Protein AF-A0AA95K483-F1 (afdb_monomer)

Foldseek 3Di:
DVVVVVVVVVVVVVVVVVVVVVVVVVVVVVLVVVLVVCVVVLVVVLVVVVVVPPDDDDPDDDDDDPVVQLVVLLVLLLVLLVVLVVCVPPPCNLVSLLSSLVNSCVVGDVVSNLVLLLCLLLPVVSLCVSHNVCSLSSLVSSLVSQLSCVLSPNNVSLLVSLQSLLVVCLPDPDQDPSSLVSNLSSLLSQLLSDDLVCCLVCVQVSCVSSNDDLPRNDPSSLVSNLVSQLVSNCVVPNNPSSVVSCCVRVPRD

Sequence (253 aa):
MKNKKKYVLIFVILTIFFVSLFLNKKDNIAFKHDLKVNQENGLKNYKYVLDISKKKNVSELEKKNSNDELLKEKVEVTKMINLLKDKYTYITFEKEFKDKFFSVYYSGDQKNIIKVIQDILLDKEMAIKIAGDNQAYARVFAIKSLKELAIIGNQEPIIDTISKITKNYDTKQTINKGEEADLYDLVSAFISIQNSDELESNLGEYLTKIGFSNKLNNKELKDIFDQSVFFSLKLKFGREKTSAIMAKYFSDA

Radius of gyration: 23.01 Å; Cα contacts (8 Å, |Δi|>4): 197; chains: 1; bounding box: 55×36×92 Å

pLDDT: mean 81.21, std 21.58, range [33.38, 98.69]

Structure (mmCIF, N/CA/C/O backbone):
data_AF-A0AA95K483-F1
#
_entry.id   AF-A0AA95K483-F1
#
loop_
_atom_site.group_PDB
_atom_site.id
_atom_site.type_symbol
_atom_site.label_atom_id
_atom_site.label_alt_id
_atom_site.label_comp_id
_atom_site.label_asym_id
_atom_site.label_entity_id
_atom_site.label_seq_id
_atom_site.pdbx_PDB_ins_code
_atom_site.Cartn_x
_atom_site.Cartn_y
_atom_site.Cartn_z
_atom_site.occupancy
_atom_site.B_iso_or_equiv
_atom_site.auth_seq_id
_atom_site.auth_comp_id
_atom_site.auth_asym_id
_atom_site.auth_atom_id
_atom_site.pdbx_PDB_model_num
ATOM 1 N N . MET A 1 1 ? 5.323 19.751 60.974 1.00 54.59 1 MET A N 1
ATOM 2 C CA . MET A 1 1 ? 5.860 18.739 60.022 1.00 54.59 1 MET A CA 1
ATOM 3 C C . MET A 1 1 ? 4.897 18.282 58.909 1.00 54.59 1 MET A C 1
ATOM 5 O O . MET A 1 1 ? 5.353 17.571 58.023 1.00 54.59 1 MET A O 1
ATOM 9 N N . LYS A 1 2 ? 3.616 18.695 58.863 1.00 53.41 2 LYS A N 1
ATOM 10 C CA . LYS A 1 2 ? 2.663 18.240 57.820 1.00 53.41 2 LYS A CA 1
ATOM 11 C C . LYS A 1 2 ? 2.873 18.859 56.422 1.00 53.41 2 LYS A C 1
ATOM 13 O O . LYS A 1 2 ? 2.553 18.214 55.432 1.00 53.41 2 LYS A O 1
ATOM 18 N N . ASN A 1 3 ? 3.491 20.040 56.320 1.00 55.31 3 ASN A N 1
ATOM 19 C CA . ASN A 1 3 ? 3.667 20.722 55.027 1.00 55.31 3 ASN A CA 1
ATOM 20 C C . ASN A 1 3 ? 4.879 20.230 54.218 1.00 55.31 3 ASN A C 1
ATOM 22 O O . ASN A 1 3 ? 4.849 20.301 52.996 1.00 55.31 3 ASN A O 1
ATOM 26 N N . LYS A 1 4 ? 5.906 19.646 54.857 1.00 60.41 4 LYS A N 1
ATOM 27 C CA . LYS A 1 4 ? 7.108 19.156 54.151 1.00 60.41 4 LYS A CA 1
ATOM 28 C C . LYS A 1 4 ? 6.805 18.002 53.182 1.00 60.41 4 LYS A C 1
ATOM 30 O O . LYS A 1 4 ? 7.424 17.924 52.131 1.00 60.41 4 LYS A O 1
ATOM 35 N N . LYS A 1 5 ? 5.809 17.155 53.482 1.00 63.62 5 LYS A N 1
ATOM 36 C CA . LYS A 1 5 ? 5.413 16.034 52.607 1.00 63.62 5 LYS A CA 1
ATOM 37 C C . LYS A 1 5 ? 4.730 16.485 51.307 1.00 63.62 5 LYS A C 1
ATOM 39 O O . LYS A 1 5 ? 4.882 15.815 50.293 1.00 63.62 5 LYS A O 1
ATOM 44 N N . LYS A 1 6 ? 4.025 17.626 51.311 1.00 69.44 6 LYS A N 1
ATOM 45 C CA . LYS A 1 6 ? 3.346 18.151 50.111 1.00 69.44 6 LYS A CA 1
ATOM 46 C C . LYS A 1 6 ? 4.341 18.653 49.060 1.00 69.44 6 LYS A C 1
ATOM 48 O O . LYS A 1 6 ? 4.167 18.371 47.882 1.00 69.44 6 LYS A O 1
ATOM 53 N N . TYR A 1 7 ? 5.410 19.323 49.490 1.00 76.69 7 TYR A N 1
ATOM 54 C CA . TYR A 1 7 ? 6.432 19.834 48.571 1.00 76.69 7 TYR A CA 1
ATOM 55 C C . TYR A 1 7 ? 7.273 18.722 47.934 1.00 76.69 7 TYR A C 1
ATOM 57 O O . TYR A 1 7 ? 7.625 18.827 46.765 1.00 76.69 7 TYR A O 1
ATOM 65 N N . VAL A 1 8 ? 7.527 17.627 48.661 1.00 79.56 8 VAL A N 1
ATOM 66 C CA . VAL A 1 8 ? 8.229 16.457 48.107 1.00 79.56 8 VAL A CA 1
ATOM 67 C C . VAL A 1 8 ? 7.408 15.800 46.994 1.00 79.56 8 VAL A C 1
ATOM 69 O O . VAL A 1 8 ? 7.960 15.476 45.949 1.00 79.56 8 VAL A O 1
ATOM 72 N N . LEU A 1 9 ? 6.089 15.666 47.170 1.00 78.88 9 LEU A N 1
ATOM 73 C CA . LEU A 1 9 ? 5.223 15.061 46.153 1.00 78.88 9 LEU A CA 1
ATOM 74 C C . LEU A 1 9 ? 5.164 15.903 44.867 1.00 78.88 9 LEU A C 1
ATOM 76 O O . LEU A 1 9 ? 5.264 15.360 43.771 1.00 78.88 9 LEU A O 1
ATOM 80 N N . ILE A 1 10 ? 5.063 17.229 44.998 1.00 83.50 10 ILE A N 1
ATOM 81 C CA . ILE A 1 10 ? 5.056 18.153 43.851 1.00 83.50 10 ILE A CA 1
ATOM 82 C C . ILE A 1 10 ? 6.386 18.088 43.091 1.00 83.50 10 ILE A C 1
ATOM 84 O O . ILE A 1 10 ? 6.393 18.058 41.862 1.00 83.50 10 ILE A O 1
ATOM 88 N N . PHE A 1 11 ? 7.509 18.010 43.811 1.00 84.81 11 PHE A N 1
ATOM 89 C CA . PHE A 1 11 ? 8.830 17.908 43.195 1.00 84.81 11 PHE A CA 1
ATOM 90 C C . PHE A 1 11 ? 9.005 16.602 42.405 1.00 84.81 11 PHE A C 1
ATOM 92 O O . PHE A 1 11 ? 9.548 16.631 41.306 1.00 84.81 11 PHE A O 1
ATOM 99 N N . VAL A 1 12 ? 8.487 15.478 42.917 1.00 83.69 12 VAL A N 1
ATOM 100 C CA . VAL A 1 12 ? 8.517 14.177 42.220 1.00 83.69 12 VAL A CA 1
ATOM 101 C C . VAL A 1 12 ? 7.662 14.191 40.948 1.00 83.69 12 VAL A C 1
ATOM 103 O O . VAL A 1 12 ? 8.073 13.657 39.923 1.00 83.69 12 VAL A O 1
ATOM 106 N N . ILE A 1 13 ? 6.493 14.835 40.971 1.00 83.44 13 ILE A N 1
ATOM 107 C CA . ILE A 1 13 ? 5.641 14.950 39.775 1.00 83.44 13 ILE A CA 1
ATOM 108 C C . ILE A 1 13 ? 6.329 15.805 38.701 1.00 83.44 13 ILE A C 1
ATOM 110 O O . ILE A 1 13 ? 6.330 15.437 37.527 1.00 83.44 13 ILE A O 1
ATOM 114 N N . LEU A 1 14 ? 6.9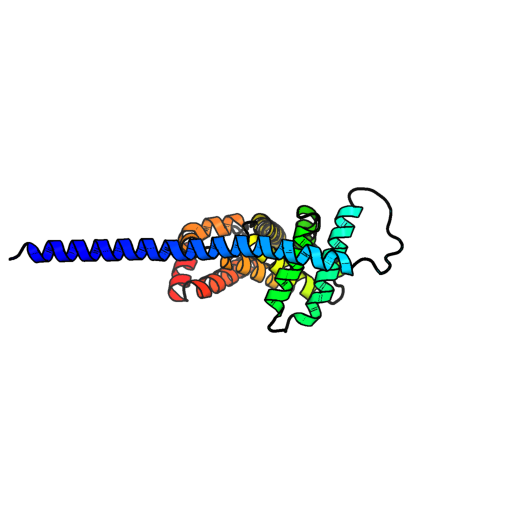66 16.911 39.100 1.00 81.56 14 LEU A N 1
ATOM 115 C CA . LEU A 1 14 ? 7.703 17.782 38.182 1.00 81.56 14 LEU A CA 1
ATOM 116 C C . LEU A 1 14 ? 8.910 17.081 37.551 1.00 81.56 14 LEU A C 1
ATOM 118 O O . LEU A 1 14 ? 9.143 17.256 36.357 1.00 81.56 14 LEU A O 1
ATOM 122 N N . THR A 1 15 ? 9.654 16.265 38.303 1.00 78.56 15 THR A N 1
ATOM 123 C CA . THR A 1 15 ? 10.787 15.513 37.742 1.00 78.56 15 THR A CA 1
ATOM 124 C C . THR A 1 15 ? 10.335 14.408 36.795 1.00 78.56 15 THR A C 1
ATOM 126 O O . THR A 1 15 ? 10.940 14.259 35.736 1.00 78.56 15 THR A O 1
ATOM 129 N N . ILE A 1 16 ? 9.246 13.693 37.096 1.00 76.69 16 ILE A N 1
ATOM 130 C CA . ILE A 1 16 ? 8.671 12.696 36.173 1.00 76.69 16 ILE A CA 1
ATOM 131 C C . ILE A 1 16 ? 8.218 13.366 34.866 1.00 76.69 16 ILE A C 1
ATOM 133 O O . ILE A 1 16 ? 8.507 12.856 33.784 1.00 76.69 16 ILE A O 1
ATOM 137 N N . PHE A 1 17 ? 7.578 14.537 34.953 1.00 75.94 17 PHE A N 1
ATOM 138 C CA . PHE A 1 17 ? 7.139 15.301 33.782 1.00 75.94 17 PHE A CA 1
ATOM 139 C C . PHE A 1 17 ? 8.315 15.835 32.944 1.00 75.94 17 PHE A C 1
ATOM 141 O O . PHE A 1 17 ? 8.272 15.823 31.717 1.00 75.94 17 PHE A O 1
ATOM 148 N N . PHE A 1 18 ? 9.405 16.265 33.587 1.00 73.12 18 PHE A N 1
ATOM 149 C CA . PHE A 1 18 ? 10.608 16.696 32.870 1.00 73.12 18 PHE A CA 1
ATOM 150 C C . PHE A 1 18 ? 11.317 15.526 32.176 1.00 73.12 18 PHE A C 1
ATOM 152 O O . PHE A 1 18 ? 11.761 15.659 31.037 1.00 73.12 18 PHE A O 1
ATOM 159 N N . VAL A 1 19 ? 11.402 14.367 32.834 1.00 70.25 19 VAL A N 1
ATOM 160 C CA . VAL A 1 19 ? 12.024 13.166 32.260 1.00 70.25 19 VAL A CA 1
ATOM 161 C C . VAL A 1 19 ? 11.219 12.644 31.065 1.00 70.25 19 VAL A C 1
ATOM 163 O O . VAL A 1 19 ? 11.826 12.294 30.052 1.00 70.25 19 VAL A O 1
ATOM 166 N N . SER A 1 20 ? 9.881 12.661 31.113 1.00 63.22 20 SER A N 1
ATOM 167 C CA . SER A 1 20 ? 9.050 12.235 29.974 1.00 63.22 20 SER A CA 1
ATOM 168 C C . SER A 1 20 ? 9.214 13.147 28.752 1.00 63.22 20 SER A C 1
ATOM 170 O O . SER A 1 20 ? 9.344 12.654 27.630 1.00 63.22 20 SER A O 1
ATOM 172 N N . LEU A 1 21 ? 9.316 14.465 28.958 1.00 56.62 21 LEU A N 1
ATOM 173 C CA . LEU A 1 21 ? 9.583 15.429 27.884 1.00 56.62 21 LEU A CA 1
ATOM 174 C C . LEU A 1 21 ? 10.968 15.240 27.245 1.00 56.62 21 LEU A C 1
ATOM 176 O O . LEU A 1 21 ? 11.112 15.388 26.030 1.00 56.62 21 LEU A O 1
ATOM 180 N N . PHE A 1 22 ? 11.990 14.900 28.036 1.00 55.12 22 PHE A N 1
ATOM 181 C CA . PHE A 1 22 ? 13.339 14.659 27.515 1.00 55.12 22 PHE A CA 1
ATOM 182 C C . PHE A 1 22 ? 13.474 13.322 26.777 1.00 55.12 22 PHE A C 1
ATOM 184 O O . PHE A 1 22 ? 14.218 13.256 25.796 1.00 55.12 22 PHE A O 1
ATOM 191 N N . LEU A 1 23 ? 12.745 12.283 27.194 1.00 51.69 23 LEU A N 1
ATOM 192 C CA . LEU A 1 23 ? 12.733 10.990 26.502 1.00 51.69 23 LEU A CA 1
ATOM 193 C C . LEU A 1 23 ? 12.051 11.098 25.127 1.00 51.69 23 LEU A C 1
ATOM 195 O O . LEU A 1 23 ? 12.655 10.703 24.133 1.00 51.69 23 LEU A O 1
ATOM 199 N N . ASN A 1 24 ? 10.903 11.783 25.028 1.00 44.59 24 ASN A N 1
ATOM 200 C CA . ASN A 1 24 ? 10.202 11.991 23.747 1.00 44.59 24 ASN A CA 1
ATOM 201 C C . ASN A 1 24 ? 10.990 12.829 22.722 1.00 44.59 24 ASN A C 1
ATOM 203 O O . ASN A 1 24 ? 10.769 12.738 21.512 1.00 44.59 24 ASN A O 1
ATOM 207 N N . LYS A 1 25 ? 11.931 13.665 23.177 1.00 41.62 25 LYS A N 1
ATOM 208 C CA . LYS A 1 25 ? 12.764 14.474 22.276 1.00 41.62 25 LYS A CA 1
ATOM 209 C C . LYS A 1 25 ? 13.874 13.652 21.614 1.00 41.62 25 LYS A C 1
ATOM 211 O O . LYS A 1 25 ? 14.338 14.025 20.539 1.00 41.62 25 LYS A O 1
ATOM 216 N N . LYS A 1 26 ? 14.301 12.547 22.235 1.00 39.47 26 LYS A N 1
ATOM 217 C CA . LYS A 1 26 ? 15.427 11.728 21.765 1.00 39.47 26 LYS A CA 1
ATOM 218 C C . LYS A 1 26 ? 15.044 10.868 20.554 1.00 39.47 26 LYS A C 1
ATOM 220 O O . LYS A 1 26 ? 15.822 10.800 19.604 1.00 39.47 26 LYS A O 1
ATOM 225 N N . ASP A 1 27 ? 13.817 10.352 20.528 1.00 43.25 27 ASP A N 1
ATOM 226 C CA . ASP A 1 27 ? 13.307 9.521 19.426 1.00 43.25 27 ASP A CA 1
ATOM 227 C C . ASP A 1 27 ? 13.073 10.337 18.141 1.00 43.25 27 ASP A C 1
ATOM 229 O O . ASP A 1 27 ? 13.391 9.896 17.036 1.00 43.25 27 ASP A O 1
ATOM 233 N N . ASN A 1 28 ? 12.649 11.598 18.280 1.00 40.59 28 ASN A N 1
ATOM 234 C CA . ASN A 1 28 ? 12.498 12.529 17.155 1.00 40.59 28 ASN A CA 1
ATOM 235 C C . ASN A 1 28 ? 13.835 12.988 16.539 1.00 40.59 28 ASN A C 1
ATOM 237 O O . ASN A 1 28 ? 13.883 13.377 15.369 1.00 40.59 28 ASN A O 1
ATOM 241 N N . ILE A 1 29 ? 14.928 12.973 17.310 1.00 40.91 29 ILE A N 1
ATOM 242 C CA . ILE A 1 29 ? 16.264 13.350 16.822 1.00 40.91 29 ILE A CA 1
ATOM 243 C C . ILE A 1 29 ? 16.921 12.175 16.091 1.00 40.91 29 ILE A C 1
ATOM 245 O O . ILE A 1 29 ? 17.521 12.398 15.041 1.00 40.91 29 ILE A O 1
ATOM 249 N N . ALA A 1 30 ? 16.758 10.943 16.587 1.00 39.41 30 ALA A N 1
ATOM 250 C CA . ALA A 1 30 ? 17.235 9.740 15.902 1.00 39.41 30 ALA A CA 1
ATOM 251 C C . ALA A 1 30 ? 16.585 9.592 14.513 1.00 39.41 30 ALA A C 1
ATOM 253 O O . ALA A 1 30 ? 17.286 9.427 13.518 1.00 39.41 30 ALA A O 1
ATOM 254 N N . PHE A 1 31 ? 15.269 9.810 14.418 1.00 34.69 31 PHE A N 1
ATOM 255 C CA . PHE A 1 31 ? 14.538 9.760 13.148 1.00 34.69 31 PHE A CA 1
ATOM 256 C C . PHE A 1 31 ? 14.993 10.832 12.138 1.00 34.69 31 PHE A C 1
ATOM 258 O O . PHE A 1 31 ? 15.198 10.544 10.958 1.00 34.69 31 PHE A O 1
ATOM 265 N N . LYS A 1 32 ? 15.219 12.076 12.590 1.00 38.03 32 LYS A N 1
ATOM 266 C CA . LYS A 1 32 ? 15.730 13.158 11.724 1.00 38.03 32 LYS A CA 1
ATOM 267 C C . LYS A 1 32 ? 17.182 12.947 11.292 1.00 38.03 32 LYS A C 1
ATOM 269 O O . LYS A 1 32 ? 17.551 13.362 10.195 1.00 38.03 32 LYS A O 1
ATOM 274 N N . HIS A 1 33 ? 18.000 12.330 12.141 1.00 36.56 33 HIS A N 1
ATOM 275 C CA . HIS A 1 33 ? 19.383 12.004 11.814 1.00 36.56 33 HIS A CA 1
ATOM 276 C C . HIS A 1 33 ? 19.450 10.887 10.760 1.00 36.56 33 HIS A C 1
ATOM 278 O O . HIS A 1 33 ? 20.153 11.043 9.764 1.00 36.56 33 HIS A O 1
ATOM 284 N N . ASP A 1 34 ? 18.640 9.835 10.895 1.00 39.78 34 ASP A N 1
ATOM 285 C CA . ASP A 1 34 ? 18.583 8.733 9.925 1.00 39.78 34 ASP A CA 1
ATOM 286 C C . ASP A 1 34 ? 18.045 9.175 8.553 1.00 39.78 34 ASP A C 1
ATOM 288 O O . ASP A 1 34 ? 18.562 8.746 7.521 1.00 39.78 34 ASP A O 1
ATOM 292 N N . LEU A 1 35 ? 17.081 10.104 8.507 1.00 39.25 35 LEU A N 1
ATOM 293 C CA . LEU A 1 35 ? 16.609 10.728 7.259 1.00 39.25 35 LEU A CA 1
ATOM 294 C C . LEU A 1 35 ? 17.728 11.466 6.507 1.00 39.25 35 LEU A C 1
ATOM 296 O O . LEU A 1 35 ? 17.860 11.327 5.289 1.00 39.25 35 LEU A O 1
ATOM 300 N N . LYS A 1 36 ? 18.557 12.227 7.231 1.00 39.56 36 LYS A N 1
ATOM 301 C CA . LYS A 1 36 ? 19.643 13.022 6.640 1.00 39.56 36 LYS A CA 1
ATOM 302 C C . LYS A 1 36 ? 20.825 12.145 6.209 1.00 39.56 36 LYS A C 1
ATOM 304 O O . LYS A 1 36 ? 21.385 12.344 5.135 1.00 39.56 36 LYS A O 1
ATOM 309 N N . VAL A 1 37 ? 21.143 11.119 7.000 1.00 42.56 37 VAL A N 1
ATOM 310 C CA . VAL A 1 37 ? 22.188 10.129 6.692 1.00 42.56 37 VAL A CA 1
ATOM 311 C C . VAL A 1 37 ? 21.807 9.267 5.483 1.00 42.56 37 VAL A C 1
ATOM 313 O O . VAL A 1 37 ? 22.659 9.002 4.637 1.00 42.56 37 VAL A O 1
ATOM 316 N N . ASN A 1 38 ? 20.535 8.885 5.332 1.00 41.12 38 ASN A N 1
ATOM 317 C CA . ASN A 1 38 ? 20.070 8.127 4.163 1.00 41.12 38 ASN A CA 1
ATOM 318 C C . ASN A 1 38 ? 20.050 8.971 2.875 1.00 41.12 38 ASN A C 1
ATOM 320 O O . ASN A 1 38 ? 20.408 8.458 1.814 1.00 41.12 38 ASN A O 1
ATOM 324 N N . GLN A 1 39 ? 19.729 10.269 2.957 1.00 42.53 39 GLN A N 1
ATOM 325 C CA . GLN A 1 39 ? 19.873 11.196 1.824 1.00 42.53 39 GLN A CA 1
ATOM 326 C C . GLN A 1 39 ? 21.339 11.366 1.394 1.00 42.53 39 GLN A C 1
ATOM 328 O O . GLN A 1 39 ? 21.656 11.270 0.207 1.00 42.53 39 GLN A O 1
ATOM 333 N N . GLU A 1 40 ? 22.253 11.579 2.343 1.00 37.88 40 GLU A N 1
ATOM 334 C CA . GLU A 1 40 ? 23.674 11.803 2.041 1.00 37.88 40 GLU A CA 1
ATOM 335 C C . GLU A 1 40 ? 24.397 10.525 1.572 1.00 37.88 40 GLU A C 1
ATOM 337 O O . GLU A 1 40 ? 25.258 10.588 0.689 1.00 37.88 40 GLU A O 1
ATOM 342 N N . ASN A 1 41 ? 24.030 9.352 2.097 1.00 41.25 41 ASN A N 1
ATOM 343 C CA . ASN A 1 41 ? 24.602 8.068 1.676 1.00 41.25 41 ASN A CA 1
ATOM 344 C C . ASN A 1 41 ? 24.060 7.595 0.317 1.00 41.25 41 ASN A C 1
ATOM 346 O O . ASN A 1 41 ? 24.826 7.044 -0.479 1.00 41.25 41 ASN A O 1
ATOM 350 N N . GLY A 1 42 ? 22.786 7.869 0.006 1.00 38.66 42 GLY A N 1
ATOM 351 C CA . GLY A 1 42 ? 22.209 7.616 -1.319 1.00 38.66 42 GLY A CA 1
ATOM 352 C C . GLY A 1 42 ? 22.919 8.405 -2.426 1.00 38.66 42 GLY A C 1
ATOM 353 O O . GLY A 1 42 ? 23.246 7.853 -3.477 1.00 38.66 42 GLY A O 1
ATOM 354 N N . LEU A 1 43 ? 23.267 9.668 -2.154 1.00 37.50 43 LEU A N 1
ATOM 355 C CA . LEU A 1 43 ? 24.015 10.530 -3.079 1.00 37.50 43 LEU A CA 1
ATOM 356 C C . LEU A 1 43 ? 25.478 10.089 -3.274 1.00 37.50 43 LEU A C 1
ATOM 358 O O . LEU A 1 43 ? 26.013 10.199 -4.379 1.00 37.50 43 LEU A O 1
ATOM 362 N N . LYS A 1 44 ? 26.138 9.566 -2.230 1.00 36.69 44 LYS A N 1
ATOM 363 C CA . LYS A 1 44 ? 27.534 9.091 -2.314 1.00 36.69 44 LYS A CA 1
ATOM 364 C C . LYS A 1 44 ? 27.672 7.772 -3.079 1.00 36.69 44 LYS A C 1
ATOM 366 O O . LYS A 1 44 ? 28.599 7.644 -3.878 1.00 36.69 44 LYS A O 1
ATOM 371 N N . ASN A 1 45 ? 26.741 6.832 -2.909 1.00 37.09 45 ASN A N 1
ATOM 372 C CA . ASN A 1 45 ? 26.747 5.566 -3.655 1.00 37.09 45 ASN A CA 1
ATOM 373 C C . ASN A 1 45 ? 26.420 5.752 -5.148 1.00 37.09 45 ASN A C 1
ATOM 375 O O . ASN A 1 45 ? 26.932 5.012 -5.989 1.00 37.09 45 ASN A O 1
ATOM 379 N N . TYR A 1 46 ? 25.638 6.777 -5.502 1.00 40.25 46 TYR A N 1
ATOM 380 C CA . TYR A 1 46 ? 25.273 7.084 -6.889 1.00 40.25 46 TYR A CA 1
ATOM 381 C C . TYR A 1 46 ? 26.479 7.438 -7.776 1.00 40.25 46 TYR A C 1
ATOM 383 O O . TYR A 1 46 ? 26.561 7.004 -8.927 1.00 40.25 46 TYR A O 1
ATOM 391 N N . LYS A 1 47 ? 27.468 8.158 -7.226 1.00 34.31 47 LYS A N 1
ATOM 392 C CA . LYS A 1 47 ? 28.665 8.571 -7.978 1.00 34.31 47 LYS A CA 1
ATOM 393 C C . LYS A 1 47 ? 29.564 7.388 -8.370 1.00 34.31 47 LYS A C 1
ATOM 395 O O . LYS A 1 47 ? 30.292 7.494 -9.345 1.00 34.31 47 LYS A O 1
ATOM 400 N N . TYR A 1 48 ? 29.482 6.265 -7.652 1.00 33.44 48 TYR A N 1
ATOM 401 C CA . TYR A 1 48 ? 30.287 5.067 -7.916 1.00 33.44 48 TYR A CA 1
ATOM 402 C C . TYR A 1 48 ? 29.628 4.108 -8.927 1.00 33.44 48 TYR A C 1
ATOM 404 O O . TYR A 1 48 ? 30.314 3.424 -9.679 1.00 33.44 48 TYR A O 1
ATOM 412 N N . VAL A 1 49 ? 28.290 4.068 -8.986 1.00 37.94 49 VAL A N 1
ATOM 413 C CA . VAL A 1 49 ? 27.541 3.148 -9.871 1.00 37.94 49 VAL A CA 1
ATOM 414 C C . VAL A 1 49 ? 27.425 3.680 -11.309 1.00 37.94 49 VAL A C 1
ATOM 416 O O . VAL A 1 49 ? 27.381 2.892 -12.257 1.00 37.94 49 VAL A O 1
ATOM 419 N N . LEU A 1 50 ? 27.443 5.005 -11.496 1.00 36.88 50 LEU A N 1
ATOM 420 C CA . LEU A 1 50 ? 27.419 5.643 -12.820 1.00 36.88 50 LEU A CA 1
ATOM 421 C C . LEU A 1 50 ? 28.627 5.279 -13.699 1.00 36.88 50 LEU A C 1
ATOM 423 O O . LEU A 1 50 ? 28.464 5.145 -14.913 1.00 36.88 50 LEU A O 1
ATOM 427 N N . ASP A 1 51 ? 29.799 5.038 -13.105 1.00 33.41 51 ASP A N 1
ATOM 428 C CA . ASP A 1 51 ? 31.013 4.677 -13.852 1.00 33.41 51 ASP A CA 1
ATOM 429 C C . ASP A 1 51 ? 31.002 3.230 -14.379 1.00 33.41 51 ASP A C 1
ATOM 431 O O . ASP A 1 51 ? 31.752 2.900 -15.297 1.00 33.41 51 ASP A O 1
ATOM 435 N N . ILE A 1 52 ? 30.114 2.366 -13.871 1.00 36.31 52 ILE A N 1
ATOM 436 C CA . ILE A 1 52 ? 30.102 0.931 -14.208 1.00 36.31 52 ILE A CA 1
ATOM 437 C C . ILE A 1 52 ? 29.078 0.600 -15.314 1.00 36.31 52 ILE A C 1
ATOM 439 O O . ILE A 1 52 ? 29.244 -0.382 -16.036 1.00 36.31 52 ILE A O 1
ATOM 443 N N . SER A 1 53 ? 28.037 1.419 -15.523 1.00 35.53 53 SER A N 1
ATOM 444 C CA . SER A 1 53 ? 26.938 1.081 -16.456 1.00 35.53 53 SER A CA 1
ATOM 445 C C . SER A 1 53 ? 27.157 1.483 -17.925 1.00 35.53 53 SER A C 1
ATOM 447 O O . SER A 1 53 ? 26.371 1.100 -18.795 1.00 35.53 53 SER A O 1
ATOM 449 N N . LYS A 1 54 ? 28.257 2.171 -18.263 1.00 35.97 54 LYS A N 1
ATOM 450 C CA . LYS A 1 54 ? 28.638 2.473 -19.658 1.00 35.97 54 LYS A CA 1
ATOM 451 C C . LYS A 1 54 ? 29.278 1.266 -20.364 1.00 35.97 54 LYS A C 1
ATOM 453 O O . LYS A 1 54 ? 30.421 1.339 -20.801 1.00 35.97 54 LYS A O 1
ATOM 458 N N . LYS A 1 55 ? 28.548 0.152 -20.503 1.00 37.34 55 LYS A N 1
ATOM 459 C CA . LYS A 1 55 ? 28.738 -0.851 -21.579 1.00 37.34 55 LYS A CA 1
ATOM 460 C C . LYS A 1 55 ? 27.713 -1.987 -21.469 1.00 37.34 55 LYS A C 1
ATOM 462 O O . LYS A 1 55 ? 27.960 -2.973 -20.784 1.00 37.34 55 LYS A O 1
ATOM 467 N N . LYS A 1 56 ? 26.605 -1.881 -22.212 1.00 33.38 56 LYS A N 1
ATOM 468 C CA . LYS A 1 56 ? 26.127 -2.898 -23.178 1.00 33.38 56 LYS A CA 1
ATOM 469 C C . LYS A 1 56 ? 24.722 -2.563 -23.701 1.00 33.38 56 LYS A C 1
ATOM 471 O O . LYS A 1 56 ? 23.774 -2.477 -22.934 1.00 33.38 56 LYS A O 1
ATOM 476 N N . ASN A 1 57 ? 24.673 -2.407 -25.025 1.00 36.12 57 ASN A N 1
ATOM 477 C CA . ASN A 1 57 ? 23.588 -2.613 -25.991 1.00 36.12 57 ASN A CA 1
ATOM 478 C C . ASN A 1 57 ? 22.130 -2.506 -25.519 1.00 36.12 57 ASN A C 1
ATOM 480 O O . ASN A 1 57 ? 21.578 -3.454 -24.968 1.00 36.12 57 ASN A O 1
ATOM 484 N N . VAL A 1 58 ? 21.475 -1.423 -25.941 1.00 35.03 58 VAL A N 1
ATOM 485 C CA . VAL A 1 58 ? 20.051 -1.419 -26.294 1.00 35.03 58 VAL A CA 1
ATOM 486 C C . VAL A 1 58 ? 19.959 -0.794 -27.683 1.00 35.03 58 VAL A C 1
ATOM 488 O O . VAL A 1 58 ? 20.173 0.405 -27.841 1.00 35.03 58 VAL A O 1
ATOM 491 N N . SER A 1 59 ? 19.749 -1.631 -28.697 1.00 37.38 59 SER A N 1
ATOM 492 C CA . SER A 1 59 ? 19.386 -1.196 -30.043 1.00 37.38 59 SER A CA 1
ATOM 493 C C . SER A 1 59 ? 17.868 -1.093 -30.150 1.00 37.38 59 SER A C 1
ATOM 495 O O . SER A 1 59 ? 17.163 -1.988 -29.691 1.00 37.38 59 SER A O 1
ATOM 497 N N . GLU A 1 60 ? 17.432 -0.026 -30.816 1.00 40.03 60 GLU A N 1
ATOM 498 C CA . GLU A 1 60 ? 16.100 0.199 -31.386 1.00 40.03 60 GLU A CA 1
ATOM 499 C C . GLU A 1 60 ? 14.930 0.300 -30.405 1.00 40.03 60 GLU A C 1
ATOM 501 O O . GLU A 1 60 ? 14.193 -0.651 -30.182 1.00 40.03 60 GLU A O 1
ATOM 506 N N . LEU A 1 61 ? 14.707 1.519 -29.909 1.00 37.94 61 LEU A N 1
ATOM 507 C CA . LEU A 1 61 ? 13.382 2.081 -29.626 1.00 37.94 61 LEU A CA 1
ATOM 508 C C . LEU A 1 61 ? 13.542 3.607 -29.533 1.00 37.94 61 LEU A C 1
ATOM 510 O O . LEU A 1 61 ? 13.589 4.185 -28.455 1.00 37.94 61 LEU A O 1
ATOM 514 N N . GLU A 1 62 ? 13.681 4.260 -30.687 1.00 44.41 62 GLU A N 1
ATOM 515 C CA . GLU A 1 62 ? 13.578 5.717 -30.796 1.00 44.41 62 GLU A CA 1
ATOM 516 C C . GLU A 1 62 ? 12.410 6.060 -31.718 1.00 44.41 62 GLU A C 1
ATOM 518 O O . GLU A 1 62 ? 12.488 5.828 -32.928 1.00 44.41 62 GLU A O 1
ATOM 523 N N . LYS A 1 63 ? 11.328 6.614 -31.145 1.00 37.09 63 LYS A N 1
ATOM 524 C CA . LYS A 1 63 ? 10.410 7.543 -31.829 1.00 37.09 63 LYS A CA 1
ATOM 525 C C . LYS A 1 63 ? 9.440 8.249 -30.852 1.00 37.09 63 LYS A C 1
ATOM 527 O O . LYS A 1 63 ? 8.304 7.828 -30.677 1.00 37.09 63 LYS A O 1
ATOM 532 N N . LYS A 1 64 ? 9.890 9.432 -30.416 1.00 36.81 64 LYS A N 1
ATOM 533 C CA . LYS A 1 64 ? 9.185 10.705 -30.152 1.00 36.81 64 LYS A CA 1
ATOM 534 C C . LYS A 1 64 ? 8.153 10.800 -29.006 1.00 36.81 64 LYS A C 1
ATOM 536 O O . LYS A 1 64 ? 7.013 10.370 -29.133 1.00 36.81 64 LYS A O 1
ATOM 541 N N . ASN A 1 65 ? 8.511 11.706 -28.084 1.00 48.34 65 ASN A N 1
ATOM 542 C CA . ASN A 1 65 ? 7.699 12.648 -27.287 1.00 48.34 65 ASN A CA 1
ATOM 543 C C . ASN A 1 65 ? 6.807 12.059 -26.184 1.00 48.34 65 ASN A C 1
ATOM 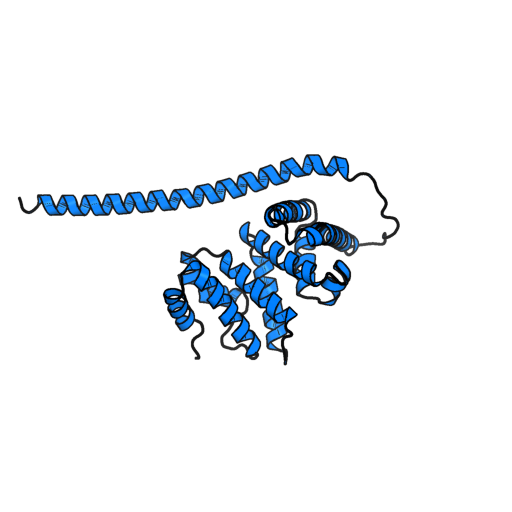545 O O . ASN A 1 65 ? 5.845 11.353 -26.462 1.00 48.34 65 ASN A O 1
ATOM 549 N N . SER A 1 66 ? 7.082 12.463 -24.931 1.00 48.69 66 SER A N 1
ATOM 550 C CA . SER A 1 66 ? 6.396 12.117 -23.664 1.00 48.69 66 SER A CA 1
ATOM 551 C C . SER A 1 66 ? 6.358 10.625 -23.305 1.00 48.69 66 SER A C 1
ATOM 553 O O . SER A 1 66 ? 6.542 10.274 -22.141 1.00 48.69 66 SER A O 1
ATOM 555 N N . ASN A 1 67 ? 6.177 9.748 -24.288 1.00 56.41 67 ASN A N 1
ATOM 556 C CA . ASN A 1 67 ? 6.241 8.303 -24.139 1.00 56.41 67 ASN A CA 1
ATOM 557 C C . ASN A 1 67 ? 7.673 7.805 -23.917 1.00 56.41 67 ASN A C 1
ATOM 559 O O . ASN A 1 67 ? 7.845 6.829 -23.196 1.00 56.41 67 ASN A O 1
ATOM 563 N N . ASP A 1 68 ? 8.688 8.480 -24.468 1.00 59.94 68 ASP A N 1
ATOM 564 C CA . ASP A 1 68 ? 10.091 8.049 -24.353 1.00 59.94 68 ASP A CA 1
ATOM 565 C C . ASP A 1 68 ? 10.617 8.143 -22.904 1.00 59.94 68 ASP A C 1
ATOM 567 O O . ASP A 1 68 ? 11.333 7.256 -22.438 1.00 59.94 68 ASP A O 1
ATOM 571 N N . GLU A 1 69 ? 10.213 9.172 -22.150 1.00 63.19 69 GLU A N 1
ATOM 572 C CA . GLU A 1 69 ? 10.615 9.346 -20.745 1.00 63.19 69 GLU A CA 1
ATOM 573 C C . GLU A 1 69 ? 9.927 8.331 -19.829 1.00 63.19 69 GLU A C 1
ATOM 575 O O . GLU A 1 69 ? 10.583 7.670 -19.024 1.00 63.19 69 GLU A O 1
ATOM 580 N N . LEU A 1 70 ? 8.615 8.128 -19.998 1.00 76.94 70 LEU A N 1
ATOM 581 C CA . LEU A 1 70 ? 7.887 7.100 -19.254 1.00 76.94 70 LEU A CA 1
ATOM 582 C C . LEU A 1 70 ? 8.405 5.691 -19.590 1.00 76.94 70 LEU A C 1
ATOM 584 O O . LEU A 1 70 ? 8.465 4.828 -18.714 1.00 76.94 70 LEU A O 1
ATOM 588 N N . LEU A 1 71 ? 8.812 5.459 -20.841 1.00 82.06 71 LEU A N 1
ATOM 589 C CA . LEU A 1 71 ? 9.410 4.200 -21.277 1.00 82.06 71 LEU A CA 1
ATOM 590 C C . LEU A 1 71 ? 10.757 3.955 -20.591 1.00 82.06 71 LEU A C 1
ATOM 592 O O . LEU A 1 71 ? 10.994 2.844 -20.117 1.00 82.06 71 LEU A O 1
ATOM 596 N N . LYS A 1 72 ? 11.609 4.979 -20.483 1.00 88.56 72 LYS A N 1
ATOM 597 C CA . LYS A 1 72 ? 12.881 4.890 -19.754 1.00 88.56 72 LYS A CA 1
ATOM 598 C C . LYS A 1 72 ? 12.657 4.495 -18.293 1.00 88.56 72 LYS A C 1
ATOM 600 O O . LYS A 1 72 ? 13.274 3.538 -17.827 1.00 88.56 72 LYS A O 1
ATOM 605 N N . GLU A 1 73 ? 11.746 5.165 -17.591 1.00 90.69 73 GLU A N 1
ATOM 606 C CA . GLU A 1 73 ? 11.508 4.847 -16.176 1.00 90.69 73 GLU A CA 1
ATOM 607 C C . GLU A 1 73 ? 10.846 3.481 -15.990 1.00 90.69 73 GLU A C 1
ATOM 609 O O . GLU A 1 73 ? 11.185 2.737 -15.067 1.00 90.69 73 GLU A O 1
ATOM 614 N N . LYS A 1 74 ? 9.990 3.070 -16.931 1.00 90.19 74 LYS A N 1
ATOM 615 C CA . LYS A 1 74 ? 9.475 1.699 -16.978 1.00 90.19 74 LYS A CA 1
ATOM 616 C C . LYS A 1 74 ? 10.600 0.675 -17.124 1.00 90.19 74 LYS A C 1
ATOM 618 O O . LYS A 1 74 ? 10.565 -0.355 -16.450 1.00 90.19 74 LYS A O 1
ATOM 623 N N . VAL A 1 75 ? 11.597 0.940 -17.969 1.00 90.75 75 VAL A N 1
ATOM 624 C CA . VAL A 1 75 ? 12.767 0.064 -18.144 1.00 90.75 75 VAL A CA 1
ATOM 625 C C . VAL A 1 75 ? 13.578 -0.034 -16.851 1.00 90.75 75 VAL A C 1
ATOM 627 O O . VAL A 1 75 ? 13.932 -1.143 -16.451 1.00 90.75 75 VAL A O 1
ATOM 630 N N . GLU A 1 76 ? 13.840 1.076 -16.161 1.00 92.62 76 GLU A N 1
ATOM 631 C CA . GLU A 1 76 ? 14.608 1.060 -14.907 1.00 92.62 76 GLU A CA 1
ATOM 632 C C . GLU A 1 76 ? 13.870 0.337 -13.771 1.00 92.62 76 GLU A C 1
ATOM 634 O O . GLU A 1 76 ? 14.454 -0.522 -13.102 1.00 92.62 76 GLU A O 1
ATOM 639 N N . VAL A 1 77 ? 12.563 0.570 -13.612 1.00 92.31 77 VAL A N 1
ATOM 640 C CA . VAL A 1 77 ? 11.729 -0.182 -12.654 1.00 92.31 77 VAL A CA 1
ATOM 641 C C . VAL A 1 77 ? 11.710 -1.675 -12.999 1.00 92.31 77 VAL A C 1
ATOM 643 O O . VAL A 1 77 ? 11.865 -2.522 -12.119 1.00 92.31 77 VAL A O 1
ATOM 646 N N . THR A 1 78 ? 11.606 -2.021 -14.284 1.00 92.06 78 THR A N 1
ATOM 647 C CA . THR A 1 78 ? 11.644 -3.418 -14.749 1.00 92.06 78 THR A CA 1
ATOM 648 C C . THR A 1 78 ? 12.982 -4.090 -14.430 1.00 92.06 78 THR A C 1
ATOM 650 O O . THR A 1 78 ? 13.012 -5.229 -13.956 1.00 92.06 78 THR A O 1
ATOM 653 N N . LYS A 1 79 ? 14.106 -3.398 -14.650 1.00 92.31 79 LYS A N 1
ATOM 654 C CA . LYS A 1 79 ? 15.444 -3.897 -14.290 1.00 92.31 79 LYS A CA 1
ATOM 655 C C . LYS A 1 79 ? 15.563 -4.123 -12.787 1.00 92.31 79 LYS A C 1
ATOM 657 O O . LYS A 1 79 ? 16.071 -5.164 -12.375 1.00 92.31 79 LYS A O 1
ATOM 662 N N . MET A 1 80 ? 15.075 -3.183 -11.976 1.00 94.44 80 MET A N 1
ATOM 663 C CA . MET A 1 80 ? 15.061 -3.315 -10.519 1.00 94.44 80 MET A CA 1
ATOM 664 C C . MET A 1 80 ? 14.281 -4.557 -10.077 1.00 94.44 80 MET A C 1
ATOM 666 O O . MET A 1 80 ? 14.809 -5.360 -9.310 1.00 94.44 80 MET A O 1
ATOM 670 N N . ILE A 1 81 ? 13.060 -4.749 -10.586 1.00 92.75 81 ILE A N 1
ATOM 671 C CA . ILE A 1 81 ? 12.219 -5.904 -10.239 1.00 92.75 81 ILE A CA 1
ATOM 672 C C . ILE A 1 81 ? 12.919 -7.212 -10.615 1.00 92.75 81 ILE A C 1
ATOM 674 O O . ILE A 1 81 ? 13.025 -8.116 -9.786 1.00 92.75 81 ILE A O 1
ATOM 678 N N . ASN A 1 82 ? 13.455 -7.303 -11.833 1.00 90.88 82 ASN A N 1
ATOM 679 C CA . ASN A 1 82 ? 14.143 -8.509 -12.293 1.00 90.88 82 ASN A CA 1
ATOM 680 C C . ASN A 1 82 ? 15.414 -8.822 -11.497 1.00 90.88 82 ASN A C 1
ATOM 682 O O . ASN A 1 82 ? 15.721 -9.992 -11.304 1.00 90.88 82 ASN A O 1
ATOM 686 N N . LEU A 1 83 ? 16.131 -7.806 -11.012 1.00 91.75 83 LEU A N 1
ATOM 687 C CA . LEU A 1 83 ? 17.312 -7.999 -10.170 1.00 91.75 83 LEU A CA 1
ATOM 688 C C . LEU A 1 83 ? 16.957 -8.498 -8.761 1.00 91.75 83 LEU A C 1
ATOM 690 O O . LEU A 1 83 ? 17.745 -9.207 -8.136 1.00 91.75 83 LEU A O 1
ATOM 694 N N . LEU A 1 84 ? 15.810 -8.068 -8.234 1.00 93.06 84 LEU A N 1
ATOM 695 C CA . LEU A 1 84 ? 15.431 -8.277 -6.838 1.00 93.06 84 LEU A CA 1
ATOM 696 C C . LEU A 1 84 ? 14.558 -9.514 -6.615 1.00 93.06 84 LEU A C 1
ATOM 698 O O . LEU A 1 84 ? 14.570 -10.050 -5.508 1.00 93.06 84 LEU A O 1
ATOM 702 N N . LYS A 1 85 ? 13.826 -9.990 -7.631 1.00 91.62 85 LYS A N 1
ATOM 703 C CA . LYS A 1 85 ? 12.890 -11.121 -7.489 1.00 91.62 85 LYS A CA 1
ATOM 704 C C . LYS A 1 85 ? 13.559 -12.381 -6.926 1.00 91.62 85 LYS A C 1
ATOM 706 O O . LYS A 1 85 ? 13.036 -12.982 -5.993 1.00 91.62 85 LYS A O 1
ATOM 711 N N . ASP A 1 86 ? 14.766 -12.700 -7.395 1.00 89.19 86 ASP A N 1
ATOM 712 C CA . ASP A 1 86 ? 15.499 -13.911 -6.995 1.00 89.19 86 ASP A CA 1
ATOM 713 C C . ASP A 1 86 ? 16.127 -13.787 -5.598 1.00 89.19 86 ASP A C 1
ATOM 715 O O . ASP A 1 86 ? 16.609 -14.762 -5.027 1.00 89.19 86 ASP A O 1
ATOM 719 N N . LYS A 1 87 ? 16.115 -12.578 -5.029 1.00 90.62 87 LYS A N 1
ATOM 720 C CA . LYS A 1 87 ? 16.676 -12.268 -3.712 1.00 90.62 87 LYS A CA 1
ATOM 721 C C . LYS A 1 87 ? 15.613 -12.097 -2.639 1.00 90.62 87 LYS A C 1
ATOM 723 O O . LYS A 1 87 ? 15.962 -11.823 -1.498 1.00 90.62 87 LYS A O 1
ATOM 728 N N . TYR A 1 88 ? 14.331 -12.230 -2.981 1.00 86.69 88 TYR A N 1
ATOM 729 C CA . TYR A 1 88 ? 13.221 -11.899 -2.084 1.00 86.69 88 TYR A CA 1
ATOM 730 C C . TYR A 1 88 ? 13.259 -12.642 -0.741 1.00 86.69 88 TYR A C 1
ATOM 732 O O . TYR A 1 88 ? 12.819 -12.123 0.279 1.00 86.69 88 TYR A O 1
ATOM 740 N N . THR A 1 89 ? 13.813 -13.852 -0.727 1.00 88.31 89 THR A N 1
ATOM 741 C CA . THR A 1 89 ? 13.918 -14.698 0.468 1.00 88.31 89 THR A CA 1
ATOM 742 C C . THR A 1 89 ? 15.198 -14.464 1.273 1.00 88.31 89 THR A C 1
ATOM 744 O O . THR A 1 89 ? 15.401 -15.105 2.304 1.00 88.31 89 THR A O 1
ATOM 747 N N . TYR A 1 90 ? 16.091 -13.581 0.817 1.00 92.06 90 TYR A N 1
ATOM 748 C CA . TYR A 1 90 ? 17.388 -13.371 1.451 1.00 92.06 90 TYR A CA 1
ATOM 749 C C . TYR A 1 90 ? 17.248 -12.453 2.664 1.00 92.06 90 TYR A C 1
ATOM 751 O O . TYR A 1 90 ? 16.512 -11.471 2.643 1.00 92.06 90 TYR A O 1
ATOM 759 N N . ILE A 1 91 ? 18.034 -12.709 3.712 1.00 89.25 91 ILE A N 1
ATOM 760 C CA . ILE A 1 91 ? 18.017 -11.887 4.933 1.00 89.25 91 ILE A CA 1
ATOM 761 C C . ILE A 1 91 ? 18.416 -10.422 4.673 1.00 89.25 91 ILE A C 1
ATOM 763 O O . ILE A 1 91 ? 18.006 -9.520 5.398 1.00 89.25 91 ILE A O 1
ATOM 767 N N . THR A 1 92 ? 19.198 -10.173 3.619 1.00 91.25 92 THR A N 1
ATOM 768 C CA . THR A 1 92 ? 19.639 -8.836 3.196 1.00 91.25 92 THR A CA 1
ATOM 769 C C . THR A 1 92 ? 18.629 -8.117 2.303 1.00 91.25 92 THR A C 1
ATOM 771 O O . THR A 1 92 ? 18.842 -6.944 1.985 1.00 91.25 92 THR A O 1
ATOM 774 N N . PHE A 1 93 ? 17.536 -8.783 1.914 1.00 92.69 93 PHE A N 1
ATOM 775 C CA . PHE A 1 93 ? 16.605 -8.300 0.899 1.00 92.69 93 PHE A CA 1
ATOM 776 C C . PHE A 1 93 ? 16.067 -6.903 1.199 1.00 92.69 93 PHE A C 1
ATOM 778 O O . PHE A 1 93 ? 16.124 -6.045 0.329 1.00 92.69 93 PHE A O 1
ATOM 785 N N . GLU A 1 94 ? 15.593 -6.642 2.420 1.00 93.06 94 GLU A N 1
ATOM 786 C CA . GLU A 1 94 ? 14.984 -5.345 2.752 1.00 93.06 94 GLU A CA 1
ATOM 787 C C . GLU A 1 94 ? 15.955 -4.177 2.542 1.00 93.06 94 GLU A C 1
ATOM 789 O O . GLU A 1 94 ? 15.569 -3.122 2.040 1.00 93.06 94 GLU A O 1
ATOM 794 N N . LYS A 1 95 ? 17.234 -4.372 2.880 1.00 93.88 95 LYS A N 1
ATOM 795 C CA . LYS A 1 95 ? 18.267 -3.360 2.652 1.00 93.88 95 LYS A CA 1
ATOM 796 C C . LYS A 1 95 ? 18.547 -3.195 1.159 1.00 93.88 95 LYS A C 1
ATOM 798 O O . LYS A 1 95 ? 18.534 -2.076 0.657 1.00 93.88 95 LYS A O 1
ATOM 803 N N . GLU A 1 96 ? 18.759 -4.301 0.446 1.00 94.50 96 GLU A N 1
ATOM 804 C CA . GLU A 1 96 ? 19.038 -4.273 -0.994 1.00 94.50 96 GLU A CA 1
ATOM 805 C C . GLU A 1 96 ? 17.883 -3.668 -1.800 1.00 94.50 96 GLU A C 1
ATOM 807 O O . GLU A 1 96 ? 18.121 -2.904 -2.736 1.00 94.50 96 GLU A O 1
ATOM 812 N N . PHE A 1 97 ? 16.641 -3.966 -1.416 1.00 96.50 97 PHE A N 1
ATOM 813 C CA . PHE A 1 97 ? 15.444 -3.377 -1.997 1.00 96.50 97 PHE A CA 1
ATOM 814 C C . PHE A 1 97 ? 15.446 -1.861 -1.820 1.00 96.50 97 PHE A C 1
ATOM 816 O O . PHE A 1 97 ? 15.342 -1.151 -2.817 1.00 96.50 97 PHE A O 1
ATOM 823 N N . LYS A 1 98 ? 15.615 -1.357 -0.588 1.00 96.06 98 LYS A N 1
ATOM 824 C CA . LYS A 1 98 ? 15.637 0.090 -0.308 1.00 96.06 98 LYS A CA 1
ATOM 825 C C . LYS A 1 98 ? 16.729 0.798 -1.103 1.00 96.06 98 LYS A C 1
ATOM 827 O O . LYS A 1 98 ? 16.446 1.793 -1.767 1.00 96.06 98 LYS A O 1
ATOM 832 N N . ASP A 1 99 ? 17.946 0.258 -1.083 1.00 94.81 99 ASP A N 1
ATOM 833 C CA . ASP A 1 99 ? 19.091 0.831 -1.796 1.00 94.81 99 ASP A CA 1
ATOM 834 C C . ASP A 1 99 ? 18.819 0.914 -3.306 1.00 94.81 99 ASP A C 1
ATOM 836 O O . ASP A 1 99 ? 19.073 1.940 -3.942 1.00 94.81 99 ASP A O 1
ATOM 840 N N . LYS A 1 100 ? 18.262 -0.151 -3.897 1.00 96.31 100 LYS A N 1
ATOM 841 C CA . LYS A 1 100 ? 17.938 -0.181 -5.329 1.00 96.31 100 LYS A CA 1
ATOM 842 C C . LYS A 1 100 ? 16.755 0.706 -5.681 1.00 96.31 100 LYS A C 1
ATOM 844 O O . LYS A 1 100 ? 16.850 1.448 -6.656 1.00 96.31 100 LYS A O 1
ATOM 849 N N . PHE A 1 101 ? 15.692 0.675 -4.888 1.00 97.31 101 PHE A N 1
ATOM 850 C CA . PHE A 1 101 ? 14.523 1.516 -5.095 1.00 97.31 101 PHE A CA 1
ATOM 851 C C . PHE A 1 101 ? 14.894 2.996 -5.059 1.00 97.31 101 PHE A C 1
ATOM 853 O O . PHE A 1 101 ? 14.609 3.713 -6.016 1.00 97.31 101 PHE A O 1
ATOM 860 N N . PHE A 1 102 ? 15.600 3.448 -4.021 1.00 97.12 102 PHE A N 1
ATOM 861 C CA . PHE A 1 102 ? 16.005 4.848 -3.931 1.00 97.12 102 PHE A CA 1
ATOM 862 C C . PHE A 1 102 ? 17.046 5.229 -4.987 1.00 97.12 102 PHE A C 1
ATOM 864 O O . PHE A 1 102 ? 17.007 6.351 -5.485 1.00 97.12 102 PHE A O 1
ATOM 871 N N . SER A 1 103 ? 17.918 4.305 -5.406 1.00 95.94 103 SER A N 1
ATOM 872 C CA . SER A 1 103 ? 18.803 4.545 -6.551 1.00 95.94 103 SER A CA 1
ATOM 873 C C . SER A 1 103 ? 18.017 4.814 -7.835 1.00 95.94 103 SER A C 1
ATOM 875 O O . SER A 1 103 ? 18.375 5.733 -8.566 1.00 95.94 103 SER A O 1
ATOM 877 N N . VAL A 1 104 ? 16.968 4.039 -8.129 1.00 95.56 104 VAL A N 1
ATOM 878 C CA . VAL A 1 104 ? 16.105 4.274 -9.301 1.00 95.56 104 VAL A CA 1
ATOM 879 C C . VAL A 1 104 ? 15.340 5.585 -9.122 1.00 95.56 104 VAL A C 1
ATOM 881 O O . VAL A 1 104 ? 15.447 6.475 -9.958 1.00 95.56 104 VAL A O 1
ATOM 884 N N . TYR A 1 105 ? 14.668 5.752 -7.982 1.00 96.12 105 TYR A N 1
ATOM 885 C CA . TYR A 1 105 ? 13.847 6.921 -7.665 1.00 96.12 105 TYR A CA 1
ATOM 886 C C . TYR A 1 105 ? 14.595 8.257 -7.777 1.00 96.12 105 TYR A C 1
ATOM 888 O O . TYR A 1 105 ? 14.077 9.195 -8.374 1.00 96.12 105 TYR A O 1
ATOM 896 N N . TYR A 1 106 ? 15.809 8.363 -7.229 1.00 95.06 106 TYR A N 1
ATOM 897 C CA . TYR A 1 106 ? 16.568 9.619 -7.243 1.00 95.06 106 TYR A CA 1
ATOM 898 C C . TYR A 1 106 ? 17.361 9.864 -8.535 1.00 95.06 106 TYR A C 1
ATOM 900 O O . TYR A 1 106 ? 17.843 10.979 -8.727 1.00 95.06 106 TYR A O 1
ATOM 908 N N . SER A 1 107 ? 17.523 8.858 -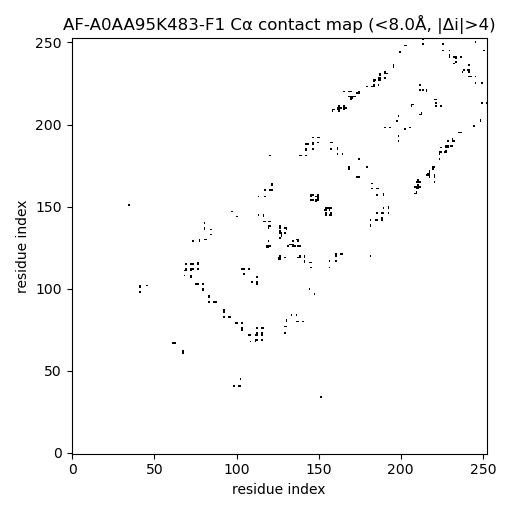9.403 1.00 91.50 107 SER A N 1
ATOM 909 C CA . SER A 1 107 ? 18.267 9.003 -10.667 1.00 91.50 107 SER A CA 1
ATOM 910 C C . SER A 1 107 ? 17.384 9.236 -11.894 1.00 91.50 107 SER A C 1
ATOM 912 O O . SER A 1 107 ? 17.877 9.749 -12.902 1.00 91.50 107 SER A O 1
ATOM 914 N N . GLY A 1 108 ? 16.102 8.873 -11.824 1.00 90.19 108 GLY A N 1
ATOM 915 C CA . GLY A 1 108 ? 15.123 9.122 -12.880 1.00 90.19 108 GLY A CA 1
ATOM 916 C C . GLY A 1 108 ? 14.153 10.259 -12.561 1.00 90.19 108 GLY A C 1
ATOM 917 O O . GLY A 1 108 ? 14.304 10.994 -11.581 1.00 90.19 108 GLY A O 1
ATOM 918 N N . ASP A 1 109 ? 13.130 10.400 -13.402 1.00 94.69 109 ASP A N 1
ATOM 919 C CA . ASP A 1 109 ? 12.000 11.285 -13.118 1.00 94.69 109 ASP A CA 1
ATOM 920 C C . ASP A 1 109 ? 11.107 10.665 -12.029 1.00 94.69 109 ASP A C 1
ATOM 922 O O . ASP A 1 109 ? 10.387 9.689 -12.258 1.00 94.69 109 ASP A O 1
ATOM 926 N N . GLN A 1 110 ? 11.137 11.254 -10.831 1.00 95.12 110 GLN A N 1
ATOM 927 C CA . GLN A 1 110 ? 10.396 10.775 -9.660 1.00 95.12 110 GLN A CA 1
ATOM 928 C C . GLN A 1 110 ? 8.895 10.617 -9.918 1.00 95.12 110 GLN A C 1
ATOM 930 O O . GLN A 1 110 ? 8.293 9.646 -9.458 1.00 95.12 110 GLN A O 1
ATOM 935 N N . LYS A 1 111 ? 8.282 11.543 -10.663 1.00 95.06 111 LYS A N 1
ATOM 936 C CA . LYS A 1 111 ? 6.846 11.517 -10.953 1.00 95.06 111 LYS A CA 1
ATOM 937 C C . LYS A 1 111 ? 6.512 10.352 -11.879 1.00 95.06 111 LYS A C 1
ATOM 939 O O . LYS A 1 111 ? 5.535 9.644 -11.636 1.00 95.06 111 LYS A O 1
ATOM 944 N N . ASN A 1 112 ? 7.324 10.124 -12.908 1.00 95.06 112 ASN A N 1
ATOM 945 C CA . ASN A 1 112 ? 7.138 8.999 -13.824 1.00 95.06 112 ASN A CA 1
ATOM 946 C C . ASN A 1 112 ? 7.429 7.655 -13.146 1.00 95.06 112 ASN A C 1
ATOM 948 O O . ASN A 1 112 ? 6.689 6.701 -13.371 1.00 95.06 112 ASN A O 1
ATOM 952 N N . ILE A 1 113 ? 8.430 7.577 -12.267 1.00 96.25 113 ILE A N 1
ATOM 953 C CA . ILE A 1 113 ? 8.714 6.370 -11.474 1.00 96.25 113 ILE A CA 1
ATOM 954 C C . ILE A 1 113 ? 7.536 6.037 -10.559 1.00 96.25 113 ILE A C 1
ATOM 956 O O . ILE A 1 113 ? 7.070 4.897 -10.555 1.00 96.25 113 ILE A O 1
ATOM 960 N N . ILE A 1 114 ? 7.018 7.031 -9.826 1.00 97.31 114 ILE A N 1
ATOM 961 C CA . ILE A 1 114 ? 5.814 6.872 -9.000 1.00 97.31 114 ILE A CA 1
ATOM 962 C C . ILE A 1 114 ? 4.658 6.370 -9.859 1.00 97.31 114 ILE A C 1
ATOM 964 O O . ILE A 1 114 ? 4.023 5.382 -9.502 1.00 97.31 114 ILE A O 1
ATOM 968 N N . LYS A 1 115 ? 4.426 6.991 -11.019 1.00 95.88 115 LYS A N 1
ATOM 969 C CA . LYS A 1 115 ? 3.357 6.582 -11.930 1.00 95.88 115 LYS A CA 1
ATOM 970 C C . LYS A 1 115 ? 3.499 5.123 -12.368 1.00 95.88 115 LYS A C 1
ATOM 972 O O . LYS A 1 115 ? 2.535 4.379 -12.264 1.00 95.88 115 LYS A O 1
ATOM 977 N N . VAL A 1 116 ? 4.689 4.685 -12.786 1.00 95.06 116 VAL A N 1
ATOM 978 C CA . VAL A 1 116 ? 4.937 3.280 -13.164 1.00 95.06 116 VAL A CA 1
ATOM 979 C C . VAL A 1 116 ? 4.636 2.332 -11.999 1.00 95.06 116 VAL A C 1
ATOM 981 O O . VAL A 1 116 ? 4.018 1.290 -12.202 1.00 95.06 116 VAL A O 1
ATOM 984 N N . ILE A 1 117 ? 5.044 2.692 -10.780 1.00 96.88 117 ILE A N 1
ATOM 985 C CA . ILE A 1 117 ? 4.787 1.904 -9.567 1.00 96.88 117 ILE A CA 1
ATOM 986 C C . ILE A 1 117 ? 3.286 1.786 -9.286 1.00 96.88 117 ILE A C 1
ATOM 988 O O . ILE A 1 117 ? 2.803 0.692 -9.001 1.00 96.88 117 ILE A O 1
ATOM 992 N N . GLN A 1 118 ? 2.539 2.885 -9.391 1.00 97.44 118 GLN A N 1
ATOM 993 C CA . GLN A 1 118 ? 1.086 2.869 -9.221 1.00 97.44 118 GLN A CA 1
ATOM 994 C C . GLN A 1 118 ? 0.403 2.059 -10.334 1.00 97.44 118 GLN A C 1
ATOM 996 O O . GLN A 1 118 ? -0.482 1.252 -10.050 1.00 97.44 118 GLN A O 1
ATOM 1001 N N . ASP A 1 119 ? 0.849 2.207 -11.584 1.00 95.12 119 ASP A N 1
ATOM 1002 C CA . ASP A 1 119 ? 0.292 1.502 -12.742 1.00 95.12 119 ASP A CA 1
ATOM 1003 C C . ASP A 1 119 ? 0.457 -0.024 -12.620 1.00 95.12 119 ASP A C 1
ATOM 1005 O O . ASP A 1 119 ? -0.442 -0.753 -13.023 1.00 95.12 119 ASP A O 1
ATOM 1009 N N . ILE A 1 120 ? 1.535 -0.534 -12.001 1.00 95.56 120 ILE A N 1
ATOM 1010 C CA . ILE A 1 120 ? 1.690 -1.978 -11.703 1.00 95.56 120 ILE A CA 1
ATOM 1011 C C . ILE A 1 120 ? 0.515 -2.523 -10.874 1.00 95.56 120 ILE A C 1
ATOM 1013 O O . ILE A 1 120 ? 0.126 -3.684 -11.027 1.00 95.56 120 ILE A O 1
ATOM 1017 N N . LEU A 1 121 ? -0.035 -1.708 -9.972 1.00 95.75 121 LEU A N 1
ATOM 1018 C CA . LEU A 1 121 ? -1.116 -2.111 -9.073 1.00 95.75 121 LEU A CA 1
ATOM 1019 C C . LEU A 1 121 ? -2.495 -1.859 -9.686 1.00 95.75 121 LEU A C 1
ATOM 1021 O O . LEU A 1 121 ? -3.383 -2.700 -9.526 1.00 95.75 121 LEU A O 1
ATOM 1025 N N . LEU A 1 122 ? -2.647 -0.744 -10.407 1.00 93.50 122 LEU A N 1
ATOM 1026 C CA . LEU A 1 122 ? -3.910 -0.277 -10.988 1.00 93.50 122 LEU A CA 1
ATOM 1027 C C . LEU A 1 122 ? -4.249 -0.922 -12.340 1.00 93.50 122 LEU A C 1
ATOM 1029 O O . LEU A 1 122 ? -5.430 -1.054 -12.661 1.00 93.50 122 LEU A O 1
ATOM 1033 N N . ASP A 1 123 ? -3.245 -1.334 -13.116 1.00 88.75 123 ASP A N 1
ATOM 1034 C CA . ASP A 1 123 ? -3.403 -1.981 -14.420 1.00 88.75 123 ASP A CA 1
ATOM 1035 C C . ASP A 1 123 ? -2.760 -3.375 -14.410 1.00 88.75 123 ASP A C 1
ATOM 1037 O O . ASP A 1 123 ? -1.536 -3.541 -14.392 1.00 88.75 123 ASP A O 1
ATOM 1041 N N . LYS A 1 124 ? -3.604 -4.410 -14.469 1.00 78.69 124 LYS A N 1
ATOM 1042 C CA . LYS A 1 124 ? -3.165 -5.810 -14.515 1.00 78.69 124 LYS A CA 1
ATOM 1043 C C . LYS A 1 124 ? -2.235 -6.082 -15.703 1.00 78.69 124 LYS A C 1
ATOM 1045 O O . LYS A 1 124 ? -1.263 -6.826 -15.563 1.00 78.69 124 LYS A O 1
ATOM 1050 N N . GLU A 1 125 ? -2.484 -5.450 -16.848 1.00 84.06 125 GLU A N 1
ATOM 1051 C CA . GLU A 1 125 ? -1.644 -5.603 -18.037 1.00 84.06 125 GLU A CA 1
ATOM 1052 C C . GLU A 1 125 ? -0.260 -4.986 -17.832 1.00 84.06 125 GLU A C 1
ATOM 1054 O O . GLU A 1 125 ? 0.721 -5.453 -18.410 1.00 84.06 125 GLU A O 1
ATOM 1059 N N . MET A 1 126 ? -0.138 -3.953 -16.995 1.00 85.06 126 MET A N 1
ATOM 1060 C CA . MET A 1 126 ? 1.153 -3.338 -16.699 1.00 85.06 126 MET A CA 1
ATOM 1061 C C . MET A 1 126 ? 2.060 -4.289 -15.913 1.00 85.06 126 MET A C 1
ATOM 1063 O O . MET A 1 126 ? 3.229 -4.442 -16.274 1.00 85.06 126 MET A O 1
ATOM 1067 N N . ALA A 1 127 ? 1.533 -4.969 -14.890 1.00 85.38 127 ALA A N 1
ATOM 1068 C CA . ALA A 1 127 ? 2.304 -5.943 -14.113 1.00 85.38 127 ALA A CA 1
ATOM 1069 C C . ALA A 1 127 ? 2.821 -7.094 -14.997 1.00 85.38 127 ALA A C 1
ATOM 1071 O O . ALA A 1 127 ? 3.995 -7.466 -14.912 1.00 85.38 127 ALA A O 1
ATOM 1072 N N . ILE A 1 128 ? 1.973 -7.590 -15.906 1.00 85.75 128 ILE A N 1
ATOM 1073 C CA . ILE A 1 128 ? 2.336 -8.624 -16.886 1.00 85.75 128 ILE A CA 1
ATOM 1074 C C . ILE A 1 128 ? 3.385 -8.094 -17.871 1.00 85.75 128 ILE A C 1
ATOM 1076 O O . ILE A 1 128 ? 4.390 -8.754 -18.112 1.00 85.75 128 ILE A O 1
ATOM 1080 N N . LYS A 1 129 ? 3.224 -6.879 -18.406 1.00 82.94 129 LYS A N 1
ATOM 1081 C CA . LYS A 1 129 ? 4.211 -6.278 -19.324 1.00 82.94 129 LYS A CA 1
ATOM 1082 C C . LYS A 1 129 ? 5.580 -6.066 -18.677 1.00 82.94 129 LYS A C 1
ATOM 1084 O O . LYS A 1 129 ? 6.581 -6.076 -19.385 1.00 82.94 129 LYS A O 1
ATOM 1089 N N . ILE A 1 130 ? 5.625 -5.808 -17.371 1.00 81.00 130 ILE A N 1
ATOM 1090 C CA . ILE A 1 130 ? 6.867 -5.519 -16.642 1.00 81.00 130 ILE A CA 1
ATOM 1091 C C . ILE A 1 130 ? 7.580 -6.801 -16.212 1.00 81.00 130 ILE A C 1
ATOM 1093 O O . ILE A 1 130 ? 8.803 -6.877 -16.309 1.00 81.00 130 ILE A O 1
ATOM 1097 N N . ALA A 1 131 ? 6.848 -7.809 -15.738 1.00 82.50 131 ALA A N 1
ATOM 1098 C CA . ALA A 1 131 ? 7.465 -8.974 -15.104 1.00 82.50 131 ALA A CA 1
ATOM 1099 C C . ALA A 1 131 ? 7.017 -10.331 -15.670 1.00 82.50 131 ALA A C 1
ATOM 1101 O O . ALA A 1 131 ? 7.537 -11.361 -15.235 1.00 82.50 131 ALA A O 1
ATOM 1102 N N . GLY A 1 132 ? 6.103 -10.355 -16.644 1.00 85.88 132 GLY A N 1
ATOM 1103 C CA . GLY A 1 132 ? 5.551 -11.577 -17.233 1.00 85.88 132 GLY A CA 1
ATOM 1104 C C . GLY A 1 132 ? 4.973 -12.490 -16.157 1.00 85.88 132 GLY A C 1
ATOM 1105 O O . GLY A 1 132 ? 4.194 -12.054 -15.307 1.00 85.88 132 GLY A O 1
ATOM 1106 N N . ASP A 1 133 ? 5.447 -13.733 -16.129 1.00 84.50 133 ASP A N 1
ATOM 1107 C CA . ASP A 1 133 ? 5.082 -14.735 -15.119 1.00 84.50 133 ASP A CA 1
ATOM 1108 C C . ASP A 1 133 ? 5.424 -14.301 -13.681 1.00 84.50 133 ASP A C 1
ATOM 1110 O O . ASP A 1 133 ? 4.820 -14.767 -12.718 1.00 84.50 133 ASP A O 1
ATOM 1114 N N . ASN A 1 134 ? 6.351 -13.350 -13.516 1.00 85.19 134 ASN A N 1
ATOM 1115 C CA . ASN A 1 134 ? 6.758 -12.801 -12.220 1.00 85.19 134 ASN A CA 1
ATOM 1116 C C . ASN A 1 134 ? 5.916 -11.587 -11.786 1.00 85.19 134 ASN A C 1
ATOM 1118 O O . ASN A 1 134 ? 6.349 -10.825 -10.919 1.00 85.19 134 ASN A O 1
ATOM 1122 N N . GLN A 1 135 ? 4.723 -11.378 -12.356 1.00 90.38 135 GLN A N 1
ATOM 1123 C CA . GLN A 1 135 ? 3.861 -10.231 -12.028 1.00 90.38 135 GLN A CA 1
ATOM 1124 C C . GLN A 1 135 ? 3.564 -10.077 -10.525 1.00 90.38 135 GLN A C 1
ATOM 1126 O O . GLN A 1 135 ? 3.458 -8.953 -10.041 1.00 90.38 135 GLN A O 1
ATOM 1131 N N . ALA A 1 136 ? 3.508 -11.173 -9.761 1.00 91.75 136 ALA A N 1
ATOM 1132 C CA . ALA A 1 136 ? 3.314 -11.118 -8.313 1.00 91.75 136 ALA A CA 1
ATOM 1133 C C . ALA A 1 136 ? 4.458 -10.366 -7.606 1.00 91.75 136 ALA A C 1
ATOM 1135 O O . ALA A 1 136 ? 4.203 -9.511 -6.761 1.00 91.75 136 ALA A O 1
ATOM 1136 N N . TYR A 1 137 ? 5.714 -10.600 -8.007 1.00 92.69 137 TYR A N 1
ATOM 1137 C CA . TYR A 1 137 ? 6.864 -9.867 -7.467 1.00 92.69 137 TYR A CA 1
ATOM 1138 C C . TYR A 1 137 ? 6.804 -8.380 -7.809 1.00 92.69 137 TYR A C 1
ATOM 1140 O O . TYR A 1 137 ? 7.114 -7.549 -6.959 1.00 92.69 137 TYR A O 1
ATOM 1148 N N . ALA A 1 138 ? 6.371 -8.031 -9.026 1.00 94.31 138 ALA A N 1
ATOM 1149 C CA . ALA A 1 138 ? 6.207 -6.632 -9.411 1.00 94.31 138 ALA A CA 1
ATOM 1150 C C . ALA A 1 138 ? 5.218 -5.912 -8.486 1.00 94.31 138 ALA A C 1
ATOM 1152 O O . ALA A 1 138 ? 5.514 -4.816 -8.014 1.00 94.31 138 ALA A O 1
ATOM 1153 N N . ARG A 1 139 ? 4.081 -6.547 -8.180 1.00 96.00 139 ARG A N 1
ATOM 1154 C CA . ARG A 1 139 ? 3.052 -5.990 -7.290 1.00 96.00 139 ARG A CA 1
ATOM 1155 C C . ARG A 1 139 ? 3.558 -5.850 -5.855 1.00 96.00 139 ARG A C 1
ATOM 1157 O O . ARG A 1 139 ? 3.482 -4.759 -5.297 1.00 96.00 139 ARG A O 1
ATOM 1164 N N . VAL A 1 140 ? 4.212 -6.879 -5.308 1.00 95.38 140 VAL A N 1
ATOM 1165 C CA . VAL A 1 140 ? 4.855 -6.811 -3.980 1.00 95.38 140 VAL A CA 1
ATOM 1166 C C . VAL A 1 140 ? 5.875 -5.670 -3.910 1.00 95.38 140 VAL A C 1
ATOM 1168 O O . VAL A 1 140 ? 5.900 -4.905 -2.943 1.00 95.38 140 VAL A O 1
ATOM 1171 N N . PHE A 1 141 ? 6.716 -5.519 -4.934 1.00 96.62 141 PHE A N 1
ATOM 1172 C CA . PHE A 1 141 ? 7.727 -4.461 -4.967 1.00 96.62 141 PHE A CA 1
ATOM 1173 C C . PHE A 1 141 ? 7.105 -3.080 -5.142 1.00 96.62 141 PHE A C 1
ATOM 1175 O O . PHE A 1 141 ? 7.580 -2.140 -4.513 1.00 96.62 141 PHE A O 1
ATOM 1182 N N . ALA A 1 142 ? 6.012 -2.956 -5.896 1.00 97.88 142 ALA A N 1
ATOM 1183 C CA . ALA A 1 142 ? 5.267 -1.709 -6.002 1.00 97.88 142 ALA A CA 1
ATOM 1184 C C . ALA A 1 142 ? 4.696 -1.271 -4.642 1.00 97.88 142 ALA A C 1
ATOM 1186 O O . ALA A 1 142 ? 4.897 -0.127 -4.235 1.00 97.88 142 ALA A O 1
ATOM 1187 N N . ILE A 1 143 ? 4.079 -2.188 -3.888 1.00 98.44 143 ILE A N 1
ATOM 1188 C CA . ILE A 1 143 ? 3.567 -1.911 -2.534 1.00 98.44 143 ILE A CA 1
ATOM 1189 C C . ILE A 1 143 ? 4.707 -1.496 -1.599 1.00 98.44 143 ILE A C 1
ATOM 1191 O O . ILE A 1 143 ? 4.605 -0.485 -0.897 1.00 98.44 143 ILE A O 1
ATOM 1195 N N . LYS A 1 144 ? 5.829 -2.229 -1.617 1.00 98.12 144 LYS A N 1
ATOM 1196 C CA . LYS A 1 144 ? 7.018 -1.877 -0.828 1.00 98.12 144 LYS A CA 1
ATOM 1197 C C . LYS A 1 144 ? 7.562 -0.498 -1.204 1.00 98.12 144 LYS A C 1
ATOM 1199 O O . LYS A 1 144 ? 7.875 0.282 -0.312 1.00 98.12 144 LYS A O 1
ATOM 1204 N N . SER A 1 145 ? 7.624 -0.157 -2.489 1.00 98.50 145 SER A N 1
ATOM 1205 C CA . SER A 1 145 ? 8.085 1.158 -2.947 1.00 98.50 145 SER A CA 1
ATOM 1206 C C . SER A 1 145 ? 7.172 2.281 -2.462 1.00 98.50 145 SER A C 1
ATOM 1208 O O . SER A 1 145 ? 7.663 3.277 -1.934 1.00 98.50 145 SER A O 1
ATOM 1210 N N . LEU A 1 146 ? 5.850 2.113 -2.570 1.00 98.69 146 LEU A N 1
ATOM 1211 C CA . LEU A 1 146 ? 4.874 3.079 -2.055 1.00 98.69 146 LEU A CA 1
ATOM 1212 C C . LEU A 1 146 ? 5.012 3.273 -0.538 1.00 98.69 146 LEU A C 1
ATOM 1214 O O . LEU A 1 146 ? 4.947 4.402 -0.052 1.00 98.69 146 LEU A O 1
ATOM 1218 N N . LYS A 1 147 ? 5.275 2.194 0.207 1.00 98.50 147 LYS A N 1
ATOM 1219 C CA . LYS A 1 147 ? 5.563 2.263 1.644 1.00 98.50 147 LYS A CA 1
ATOM 1220 C C . LYS A 1 147 ? 6.843 3.046 1.943 1.00 98.50 147 LYS A C 1
ATOM 1222 O O . LYS A 1 147 ? 6.831 3.900 2.825 1.00 98.50 147 LYS A O 1
ATOM 1227 N N . GLU A 1 148 ? 7.937 2.780 1.232 1.00 98.25 148 GLU A N 1
ATOM 1228 C CA . GLU A 1 148 ? 9.210 3.489 1.439 1.00 98.25 148 GLU A CA 1
ATOM 1229 C C . GLU A 1 148 ? 9.106 4.983 1.100 1.00 98.25 148 GLU A C 1
ATOM 1231 O O . GLU A 1 148 ? 9.655 5.811 1.826 1.00 98.25 148 GLU A O 1
ATOM 1236 N N . LEU A 1 149 ? 8.342 5.349 0.064 1.00 98.12 149 LEU A N 1
ATOM 1237 C CA . LEU A 1 149 ? 8.021 6.752 -0.231 1.00 98.12 149 LEU A CA 1
ATOM 1238 C C . LEU A 1 149 ? 7.263 7.409 0.921 1.00 98.12 149 LEU A C 1
ATOM 1240 O O . LEU A 1 149 ? 7.592 8.518 1.342 1.00 98.12 149 LEU A O 1
ATOM 1244 N N . ALA A 1 150 ? 6.281 6.703 1.471 1.00 97.12 150 ALA A N 1
ATOM 1245 C CA . ALA A 1 150 ? 5.481 7.213 2.567 1.00 97.12 150 ALA A CA 1
ATOM 1246 C C . ALA A 1 150 ? 6.299 7.373 3.867 1.00 97.12 150 ALA A C 1
ATOM 1248 O O . ALA A 1 150 ? 6.101 8.351 4.588 1.00 97.12 150 ALA A O 1
ATOM 1249 N N . ILE A 1 151 ? 7.276 6.490 4.123 1.00 96.50 151 ILE A N 1
ATOM 1250 C CA . ILE A 1 151 ? 8.227 6.609 5.247 1.00 96.50 151 ILE A CA 1
ATOM 1251 C C . ILE A 1 151 ? 9.060 7.896 5.151 1.00 96.50 151 ILE A C 1
ATOM 1253 O O . ILE A 1 151 ? 9.289 8.548 6.169 1.00 96.50 151 ILE A O 1
ATOM 1257 N N . ILE A 1 152 ? 9.490 8.296 3.949 1.00 94.94 152 ILE A N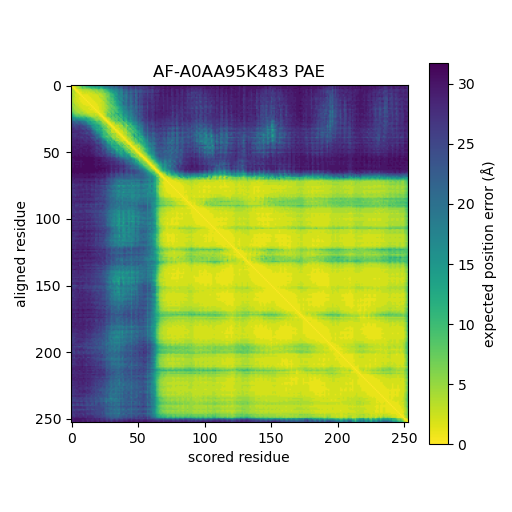 1
ATOM 1258 C CA . ILE A 1 152 ? 10.256 9.541 3.749 1.00 94.94 152 ILE A CA 1
ATOM 1259 C C . ILE A 1 152 ? 9.367 10.793 3.640 1.00 94.94 152 ILE A C 1
ATOM 1261 O O . ILE A 1 152 ? 9.852 11.867 3.288 1.00 94.94 152 ILE A O 1
ATOM 1265 N N . GLY A 1 153 ? 8.073 10.668 3.947 1.00 94.06 153 GLY A N 1
ATOM 1266 C CA . GLY A 1 153 ? 7.113 11.772 3.997 1.00 94.06 153 GLY A CA 1
ATOM 1267 C C . GLY A 1 153 ? 6.278 11.966 2.730 1.00 94.06 153 GLY A C 1
ATOM 1268 O O . GLY A 1 153 ? 5.356 12.778 2.744 1.00 94.06 153 GLY A O 1
ATOM 1269 N N . ASN A 1 154 ? 6.526 11.211 1.657 1.00 96.50 154 ASN A N 1
ATOM 1270 C CA . ASN A 1 154 ? 5.717 11.263 0.440 1.00 96.50 154 ASN A CA 1
ATOM 1271 C C . ASN A 1 154 ? 4.576 10.232 0.505 1.00 96.50 154 ASN A C 1
ATOM 1273 O O . ASN A 1 154 ? 4.645 9.168 -0.109 1.00 96.50 154 ASN A O 1
ATOM 1277 N N . GLN A 1 155 ? 3.546 10.520 1.309 1.00 96.44 155 GLN A N 1
ATOM 1278 C CA . GLN A 1 155 ? 2.417 9.600 1.533 1.00 96.44 155 GLN A CA 1
ATOM 1279 C C . GLN A 1 155 ? 1.348 9.641 0.429 1.00 96.44 155 GLN A C 1
ATOM 1281 O O . GLN A 1 155 ? 0.558 8.707 0.306 1.00 96.44 155 GLN A O 1
ATOM 1286 N N . GLU A 1 156 ? 1.295 10.706 -0.372 1.00 97.94 156 GLU A N 1
ATOM 1287 C CA . GLU A 1 156 ? 0.248 10.889 -1.386 1.00 97.94 156 GLU A CA 1
ATOM 1288 C C . GLU A 1 156 ? 0.155 9.714 -2.382 1.00 97.94 156 GLU A C 1
ATOM 1290 O O . GLU A 1 156 ? -0.957 9.231 -2.596 1.00 97.94 156 GLU A O 1
ATOM 1295 N N . PRO A 1 157 ? 1.262 9.148 -2.909 1.00 98.44 157 PRO A N 1
ATOM 1296 C CA . PRO A 1 157 ? 1.198 8.015 -3.829 1.00 98.44 157 PRO A CA 1
ATOM 1297 C C . PRO A 1 157 ? 0.491 6.776 -3.268 1.00 98.44 157 PRO A C 1
ATOM 1299 O O . PRO A 1 157 ? -0.282 6.138 -3.985 1.00 98.44 157 PRO A O 1
ATOM 1302 N N . ILE A 1 158 ? 0.729 6.407 -2.002 1.00 98.50 158 ILE A N 1
ATOM 1303 C CA . ILE A 1 158 ? 0.064 5.235 -1.409 1.00 98.50 158 ILE A CA 1
ATOM 1304 C C . ILE A 1 158 ? -1.418 5.525 -1.143 1.00 98.50 158 ILE A C 1
ATOM 1306 O O . ILE A 1 158 ? -2.261 4.681 -1.442 1.00 98.50 158 ILE A O 1
ATOM 1310 N N . ILE A 1 159 ? -1.744 6.735 -0.673 1.00 98.50 159 ILE A N 1
ATOM 1311 C CA . ILE A 1 159 ? -3.125 7.172 -0.418 1.00 98.50 159 ILE A CA 1
ATOM 1312 C C . ILE A 1 159 ? -3.942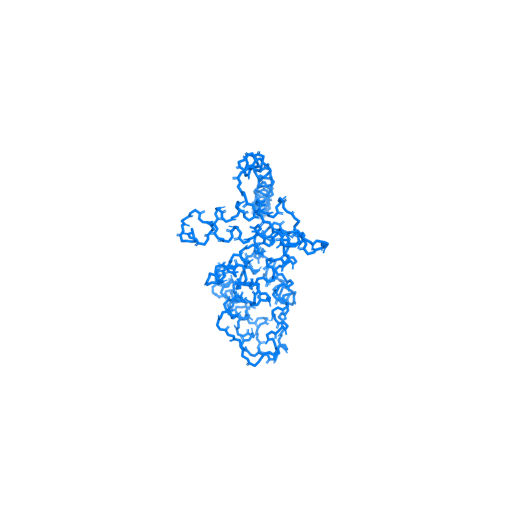 7.164 -1.714 1.00 98.50 159 ILE A C 1
ATOM 1314 O O . ILE A 1 159 ? -5.012 6.557 -1.769 1.00 98.50 159 ILE A O 1
ATOM 1318 N N . ASP A 1 160 ? -3.420 7.791 -2.769 1.00 98.25 160 ASP A N 1
ATOM 1319 C CA . ASP A 1 160 ? -4.058 7.862 -4.086 1.00 98.25 160 ASP A CA 1
ATOM 1320 C C . ASP A 1 160 ? -4.265 6.464 -4.690 1.00 98.25 160 ASP A C 1
ATOM 1322 O O . ASP A 1 160 ? -5.336 6.163 -5.220 1.00 98.25 160 ASP A O 1
ATOM 1326 N N . THR A 1 161 ? -3.283 5.569 -4.537 1.00 98.62 161 THR A N 1
ATOM 1327 C CA . THR A 1 161 ? -3.390 4.183 -5.019 1.00 98.62 161 THR A CA 1
ATOM 1328 C C . THR A 1 161 ? -4.503 3.421 -4.303 1.00 98.62 161 THR A C 1
ATOM 1330 O O . THR A 1 161 ? -5.355 2.831 -4.970 1.00 98.62 161 THR A O 1
ATOM 1333 N N . ILE A 1 162 ? -4.544 3.458 -2.964 1.00 98.62 162 ILE A N 1
ATOM 1334 C CA . ILE A 1 162 ? -5.590 2.770 -2.187 1.00 98.62 162 ILE A CA 1
ATOM 1335 C C . ILE A 1 162 ? -6.965 3.348 -2.524 1.00 98.62 162 ILE A C 1
ATOM 1337 O O . ILE A 1 162 ? -7.901 2.589 -2.765 1.00 98.62 162 ILE A O 1
ATOM 1341 N N . SER A 1 163 ? -7.086 4.674 -2.616 1.00 98.06 163 SER A N 1
ATOM 1342 C CA . SER A 1 163 ? -8.347 5.349 -2.939 1.00 98.06 163 SER A CA 1
ATOM 1343 C C . SER A 1 163 ? -8.880 4.956 -4.323 1.00 98.06 163 SER A C 1
ATOM 1345 O O . SER A 1 163 ? -10.054 4.602 -4.469 1.00 98.06 163 SER A O 1
ATOM 1347 N N . LYS A 1 164 ? -8.014 4.917 -5.346 1.00 97.31 164 LYS A N 1
ATOM 1348 C CA . LYS A 1 164 ? -8.377 4.459 -6.699 1.00 97.31 164 LYS A CA 1
ATOM 1349 C C . LYS A 1 164 ? -8.797 2.990 -6.727 1.00 97.31 164 LYS A C 1
ATOM 1351 O O . LYS A 1 164 ? -9.804 2.669 -7.360 1.00 97.31 164 LYS A O 1
ATOM 1356 N N . ILE A 1 165 ? -8.062 2.114 -6.038 1.00 97.19 165 ILE A N 1
ATOM 1357 C CA . ILE A 1 165 ? -8.407 0.688 -5.915 1.00 97.19 165 ILE A CA 1
ATOM 1358 C C . ILE A 1 165 ? -9.762 0.526 -5.224 1.00 97.19 165 ILE A C 1
ATOM 1360 O O . ILE A 1 165 ? -10.634 -0.166 -5.741 1.00 97.19 165 ILE A O 1
ATOM 1364 N N . THR A 1 166 ? -9.965 1.227 -4.111 1.00 97.00 166 THR A N 1
ATOM 1365 C CA . THR A 1 166 ? -11.200 1.204 -3.320 1.00 97.00 166 THR A CA 1
ATOM 1366 C C . THR A 1 166 ? -12.396 1.620 -4.168 1.00 97.00 166 THR A C 1
ATOM 1368 O O . THR A 1 166 ? -13.377 0.886 -4.251 1.00 97.00 166 THR A O 1
ATOM 1371 N N . LYS A 1 167 ? -12.290 2.740 -4.897 1.00 95.62 167 LYS A N 1
ATOM 1372 C CA . LYS A 1 167 ? -13.342 3.201 -5.813 1.00 95.62 167 LYS A CA 1
ATOM 1373 C C . LYS A 1 167 ? -13.647 2.186 -6.917 1.00 95.62 167 LYS A C 1
ATOM 1375 O O . LYS A 1 167 ? -14.809 1.992 -7.258 1.00 95.62 167 LYS A O 1
ATOM 1380 N N . ASN A 1 168 ? -12.620 1.562 -7.493 1.00 94.31 168 ASN A N 1
ATOM 1381 C CA . ASN A 1 168 ? -12.798 0.539 -8.522 1.00 94.31 168 ASN A CA 1
ATOM 1382 C C . ASN A 1 168 ? -13.538 -0.683 -7.948 1.00 94.31 168 ASN A C 1
ATOM 1384 O O . ASN A 1 168 ? -14.541 -1.129 -8.502 1.00 94.31 168 ASN A O 1
ATOM 1388 N N . TYR A 1 169 ? -13.081 -1.190 -6.803 1.00 95.56 169 TYR A N 1
ATOM 1389 C CA . TYR A 1 169 ? -13.593 -2.424 -6.209 1.00 95.56 169 TYR A CA 1
ATOM 1390 C C . TYR A 1 169 ? -14.987 -2.267 -5.603 1.00 95.56 169 TYR A C 1
ATOM 1392 O O . TYR A 1 169 ? -15.746 -3.234 -5.606 1.00 95.56 169 TYR A O 1
ATOM 1400 N N . ASP A 1 170 ? -15.374 -1.064 -5.171 1.00 95.56 170 ASP A N 1
ATOM 1401 C CA . ASP A 1 170 ? -16.716 -0.821 -4.627 1.00 95.56 170 ASP A CA 1
ATOM 1402 C C . ASP A 1 170 ? -17.834 -1.074 -5.652 1.00 95.56 170 ASP A C 1
ATOM 1404 O O . ASP A 1 170 ? -18.959 -1.408 -5.292 1.00 95.56 170 ASP A O 1
ATOM 1408 N N . THR A 1 171 ? -17.512 -0.963 -6.945 1.00 93.12 171 THR A N 1
ATOM 1409 C CA . THR A 1 171 ? -18.450 -1.234 -8.048 1.00 93.12 171 THR A CA 1
ATOM 1410 C C . THR A 1 171 ? -18.359 -2.657 -8.601 1.00 93.12 171 THR A C 1
ATOM 1412 O O . THR A 1 171 ? -19.177 -3.049 -9.434 1.00 93.12 171 THR A O 1
ATOM 1415 N N . LYS A 1 172 ? -17.367 -3.444 -8.167 1.00 92.25 172 LYS A N 1
ATOM 1416 C CA . LYS A 1 172 ? -17.181 -4.821 -8.631 1.00 92.25 172 LYS A CA 1
ATOM 1417 C C . LYS A 1 172 ? -18.125 -5.770 -7.908 1.00 92.25 172 LYS A C 1
ATOM 1419 O O . LYS A 1 172 ? -18.351 -5.641 -6.711 1.00 92.25 172 LYS A O 1
ATOM 1424 N N . GLN A 1 173 ? -18.593 -6.783 -8.634 1.00 88.19 173 GLN A N 1
ATOM 1425 C CA . GLN A 1 173 ? -19.381 -7.869 -8.051 1.00 88.19 173 GLN A CA 1
ATOM 1426 C C . GLN A 1 173 ? -18.536 -8.791 -7.161 1.00 88.19 173 GLN A C 1
ATOM 1428 O O . GLN A 1 173 ? -19.035 -9.284 -6.158 1.00 88.19 173 GLN A O 1
ATOM 1433 N N . THR A 1 174 ? -17.277 -9.027 -7.539 1.00 90.00 174 THR A N 1
ATOM 1434 C CA . THR A 1 174 ? -16.344 -9.908 -6.822 1.00 90.00 174 THR A CA 1
ATOM 1435 C C . THR A 1 174 ? -14.931 -9.347 -6.891 1.00 90.00 174 THR A C 1
ATOM 1437 O O . THR A 1 174 ? -14.510 -8.881 -7.959 1.00 90.00 174 THR A O 1
ATOM 1440 N N . ILE A 1 175 ? -14.183 -9.452 -5.796 1.00 93.19 175 ILE A N 1
ATOM 1441 C CA . ILE A 1 175 ? -12.753 -9.129 -5.735 1.00 93.19 175 ILE A CA 1
ATOM 1442 C C . ILE A 1 175 ? -11.966 -10.440 -5.812 1.00 93.19 175 ILE A C 1
ATOM 1444 O O . ILE A 1 175 ? -12.259 -11.398 -5.102 1.00 93.19 175 ILE A O 1
ATOM 1448 N N . ASN A 1 176 ? -10.981 -10.532 -6.710 1.00 92.50 176 ASN A N 1
ATOM 1449 C CA . ASN A 1 176 ? -10.180 -11.759 -6.788 1.00 92.50 176 ASN A CA 1
ATOM 1450 C C . ASN A 1 176 ? -9.107 -11.805 -5.683 1.00 92.50 176 ASN A C 1
ATOM 1452 O O . ASN A 1 176 ? -8.686 -10.774 -5.173 1.00 92.50 176 ASN A O 1
ATOM 1456 N N . LYS A 1 177 ? -8.598 -13.000 -5.363 1.00 91.75 177 LYS A N 1
ATOM 1457 C CA . LYS A 1 177 ? -7.632 -13.191 -4.262 1.00 91.75 177 LYS A CA 1
ATOM 1458 C C . LYS A 1 177 ? -6.339 -12.377 -4.384 1.00 91.75 177 LYS A C 1
ATOM 1460 O O . LYS A 1 177 ? -5.748 -12.028 -3.370 1.00 91.75 177 LYS A O 1
ATOM 1465 N N . GLY A 1 178 ? -5.869 -12.120 -5.606 1.00 91.62 178 GLY A N 1
ATOM 1466 C CA . GLY A 1 178 ? -4.693 -11.272 -5.813 1.00 91.62 178 GLY A CA 1
ATOM 1467 C C . GLY A 1 178 ? -5.013 -9.824 -5.458 1.00 91.62 178 GLY A C 1
ATOM 1468 O O . GLY A 1 178 ? -4.338 -9.226 -4.634 1.00 91.62 178 GLY A O 1
ATOM 1469 N N . GLU A 1 179 ? -6.112 -9.311 -6.011 1.00 94.00 179 GLU A N 1
ATOM 1470 C CA . GLU A 1 179 ? -6.633 -7.969 -5.736 1.00 94.00 179 GLU A CA 1
ATOM 1471 C C . GLU A 1 179 ? -6.916 -7.724 -4.247 1.00 94.00 179 GLU A C 1
ATOM 1473 O O . GLU A 1 179 ? -6.612 -6.645 -3.739 1.00 94.00 179 GLU A O 1
ATOM 1478 N N . GLU A 1 180 ? -7.475 -8.726 -3.567 1.00 96.12 180 GLU A N 1
ATOM 1479 C CA . GLU A 1 180 ? -7.686 -8.757 -2.120 1.00 96.12 180 GLU A CA 1
ATOM 1480 C C . GLU A 1 180 ? -6.361 -8.610 -1.364 1.00 96.12 180 GLU A C 1
ATOM 1482 O O . GLU A 1 180 ? -6.224 -7.713 -0.530 1.00 96.12 180 GLU A O 1
ATOM 1487 N N . ALA A 1 181 ? -5.372 -9.448 -1.694 1.00 96.25 181 ALA A N 1
ATOM 1488 C CA . ALA A 1 181 ? -4.061 -9.433 -1.053 1.00 96.25 181 ALA A CA 1
ATOM 1489 C C . ALA A 1 181 ? -3.341 -8.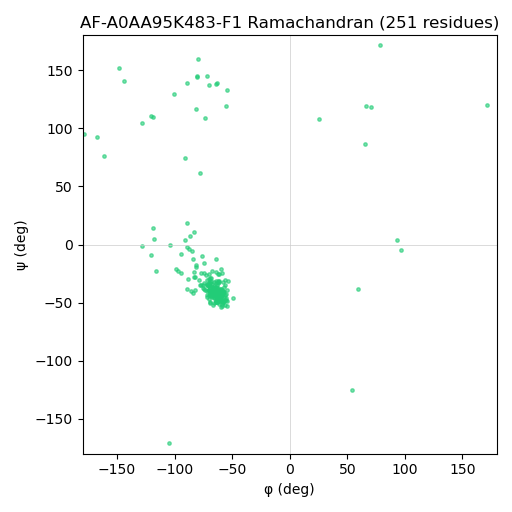091 -1.247 1.00 96.25 181 ALA A C 1
ATOM 1491 O O . ALA A 1 181 ? -2.805 -7.540 -0.289 1.00 96.25 181 ALA A O 1
ATOM 1492 N N . ASP A 1 182 ? -3.381 -7.519 -2.453 1.00 97.06 182 ASP A N 1
ATOM 1493 C CA . ASP A 1 182 ? -2.738 -6.230 -2.719 1.00 97.06 182 ASP A CA 1
ATOM 1494 C C . ASP A 1 182 ? -3.373 -5.092 -1.918 1.00 97.06 182 ASP A C 1
ATOM 1496 O O . ASP A 1 182 ? -2.660 -4.252 -1.365 1.00 97.06 182 ASP A O 1
ATOM 1500 N N . LEU A 1 183 ? -4.708 -5.049 -1.835 1.00 97.88 183 LEU A N 1
ATOM 1501 C CA . LEU A 1 183 ? -5.393 -4.032 -1.041 1.00 97.88 183 LEU A CA 1
ATOM 1502 C C . LEU A 1 183 ? -5.106 -4.214 0.453 1.00 97.88 183 LEU A C 1
ATOM 1504 O O . LEU A 1 183 ? -4.805 -3.233 1.136 1.00 97.88 183 LEU A O 1
ATOM 1508 N N . TYR A 1 184 ? -5.145 -5.453 0.946 1.00 98.44 184 TYR A N 1
ATOM 1509 C CA . TYR A 1 184 ? -4.800 -5.773 2.328 1.00 98.44 184 TYR A CA 1
ATOM 1510 C C . TYR A 1 184 ? -3.386 -5.288 2.676 1.00 98.44 184 TYR A C 1
ATOM 1512 O O . TYR A 1 184 ? -3.189 -4.617 3.695 1.00 98.44 184 TYR A O 1
ATOM 1520 N N . ASP A 1 185 ? -2.404 -5.582 1.822 1.00 98.31 185 ASP A N 1
ATOM 1521 C CA . ASP A 1 185 ? -1.004 -5.216 2.032 1.00 98.31 185 ASP A CA 1
ATOM 1522 C C . ASP A 1 185 ? -0.781 -3.703 1.926 1.00 98.31 185 ASP A C 1
ATOM 1524 O O . ASP A 1 185 ? -0.024 -3.140 2.720 1.00 98.31 185 ASP A O 1
ATOM 1528 N N . LEU A 1 186 ? -1.462 -3.015 1.004 1.00 98.50 186 LEU A N 1
ATOM 1529 C CA . LEU A 1 186 ? -1.405 -1.555 0.885 1.00 98.50 186 LEU A CA 1
ATOM 1530 C C . LEU A 1 186 ? -1.977 -0.850 2.117 1.00 98.50 186 LEU A C 1
ATOM 1532 O O . LEU A 1 186 ? -1.330 0.047 2.663 1.00 98.50 186 LEU A O 1
ATOM 1536 N N . VAL A 1 187 ? -3.169 -1.249 2.570 1.00 98.50 187 VAL A N 1
ATOM 1537 C CA . VAL A 1 187 ? -3.793 -0.671 3.771 1.00 98.50 187 VAL A CA 1
ATOM 1538 C C . VAL A 1 187 ? -2.912 -0.955 4.983 1.00 98.50 187 VAL A C 1
ATOM 1540 O O . VAL A 1 187 ? -2.595 -0.040 5.744 1.00 98.50 187 VAL A O 1
ATOM 1543 N N . SER A 1 188 ? -2.419 -2.186 5.115 1.00 98.19 188 SER A N 1
ATOM 1544 C CA . SER A 1 188 ? -1.520 -2.564 6.206 1.00 98.19 188 SER A CA 1
ATOM 1545 C C . SER A 1 188 ? -0.216 -1.760 6.185 1.00 98.19 188 SER A C 1
ATOM 1547 O O . SER A 1 188 ? 0.242 -1.266 7.219 1.00 98.19 188 SER A O 1
ATOM 1549 N N . ALA A 1 189 ? 0.372 -1.553 5.003 1.00 97.94 189 ALA A N 1
ATOM 1550 C CA . ALA A 1 189 ? 1.544 -0.705 4.823 1.00 97.94 189 ALA A CA 1
ATOM 1551 C C . ALA A 1 189 ? 1.264 0.739 5.258 1.00 97.94 189 ALA A C 1
ATOM 1553 O O . ALA A 1 189 ? 2.034 1.282 6.054 1.00 97.94 189 ALA A O 1
ATOM 1554 N N . PHE A 1 190 ? 0.153 1.326 4.809 1.00 98.12 190 PHE A N 1
ATOM 1555 C CA . PHE A 1 190 ? -0.246 2.692 5.148 1.00 98.12 190 PHE A CA 1
ATOM 1556 C C . PHE A 1 190 ? -0.522 2.888 6.644 1.00 98.12 190 PHE A C 1
ATOM 1558 O O . PHE A 1 190 ? -0.111 3.899 7.207 1.00 98.12 190 PHE A O 1
ATOM 1565 N N . ILE A 1 191 ? -1.161 1.928 7.315 1.00 97.31 191 ILE A N 1
ATOM 1566 C CA . ILE A 1 191 ? -1.385 1.994 8.767 1.00 97.31 191 ILE A CA 1
ATOM 1567 C C . ILE A 1 191 ? -0.063 1.815 9.525 1.00 97.31 191 ILE A C 1
ATOM 1569 O O . ILE A 1 191 ? 0.194 2.506 10.513 1.00 97.31 191 ILE A O 1
ATOM 1573 N N . SER A 1 192 ? 0.816 0.919 9.059 1.00 94.81 192 SER A N 1
ATOM 1574 C CA . SER A 1 192 ? 2.072 0.597 9.750 1.00 94.81 192 SER A CA 1
ATOM 1575 C C . SER A 1 192 ? 3.023 1.789 9.899 1.00 94.81 192 SER A C 1
ATOM 1577 O O . SER A 1 192 ? 3.741 1.864 10.898 1.00 94.81 192 SER A O 1
ATOM 1579 N N . ILE A 1 193 ? 3.004 2.728 8.950 1.00 94.25 193 ILE A N 1
ATOM 1580 C CA . ILE A 1 193 ? 3.881 3.909 8.945 1.00 94.25 193 ILE A CA 1
ATOM 1581 C C . ILE A 1 193 ? 3.378 5.046 9.841 1.00 94.25 193 ILE A C 1
ATOM 1583 O O . ILE A 1 193 ? 4.163 5.930 10.173 1.00 94.25 193 ILE A O 1
ATOM 1587 N N . GLN A 1 194 ? 2.101 5.040 10.240 1.00 94.69 194 GLN A N 1
ATOM 1588 C CA . GLN A 1 194 ? 1.553 6.114 11.067 1.00 94.69 194 GLN A CA 1
ATOM 1589 C C . GLN A 1 194 ? 2.095 6.029 12.494 1.00 94.69 194 GLN A C 1
ATOM 1591 O O . GLN A 1 194 ? 2.303 4.933 13.041 1.00 94.69 194 GLN A O 1
ATOM 1596 N N . ASN A 1 195 ? 2.297 7.193 13.109 1.00 92.12 195 ASN A N 1
ATOM 1597 C CA . ASN A 1 195 ? 2.638 7.278 14.520 1.00 92.12 195 ASN A CA 1
ATOM 1598 C C . ASN A 1 195 ? 1.487 6.710 15.367 1.00 92.12 195 ASN A C 1
ATOM 1600 O O . ASN A 1 195 ? 0.320 6.951 15.073 1.00 92.12 195 ASN A O 1
ATOM 1604 N N . SER A 1 196 ? 1.812 5.946 16.409 1.00 90.50 196 SER A N 1
ATOM 1605 C CA . SER A 1 196 ? 0.816 5.287 17.257 1.00 90.50 196 SER A CA 1
ATOM 1606 C C . SER A 1 196 ? -0.161 6.269 17.922 1.00 90.50 196 SER A C 1
ATOM 1608 O O . SER A 1 196 ? -1.364 6.018 17.921 1.00 90.50 196 SER A O 1
ATOM 1610 N N . ASP A 1 197 ? 0.318 7.403 18.433 1.00 88.06 197 ASP A N 1
ATOM 1611 C CA . ASP A 1 197 ? -0.529 8.374 19.140 1.00 88.06 197 ASP A CA 1
ATOM 1612 C C . ASP A 1 197 ? -1.482 9.094 18.170 1.00 88.06 197 ASP A C 1
ATOM 1614 O O . ASP A 1 197 ? -2.666 9.304 18.459 1.00 88.06 197 ASP A O 1
ATOM 1618 N N . GLU A 1 198 ? -0.980 9.421 16.975 1.00 89.50 198 GLU A N 1
ATOM 1619 C CA . GLU A 1 198 ? -1.779 10.019 15.901 1.00 89.50 198 GLU A CA 1
ATOM 1620 C C . GLU A 1 198 ? -2.806 9.028 15.351 1.00 89.50 198 GLU A C 1
ATOM 1622 O O . GLU A 1 198 ? -3.950 9.399 15.092 1.00 89.50 198 GLU A O 1
ATOM 1627 N N . LEU A 1 199 ? -2.420 7.761 15.198 1.00 91.31 199 LEU A N 1
ATOM 1628 C CA . LEU A 1 199 ? -3.270 6.719 14.639 1.00 91.31 199 LEU A CA 1
ATOM 1629 C C . LEU A 1 199 ? -4.482 6.434 15.527 1.00 91.31 199 LEU A C 1
ATOM 1631 O O . LEU A 1 199 ? -5.590 6.331 15.013 1.00 91.31 199 LEU A O 1
ATOM 1635 N N . GLU A 1 200 ? -4.311 6.348 16.846 1.00 88.44 200 GLU A N 1
ATOM 1636 C CA . GLU A 1 200 ? -5.431 6.137 17.775 1.00 88.44 200 GLU A CA 1
ATOM 1637 C C . GLU A 1 200 ? -6.452 7.286 17.718 1.00 88.44 200 GLU A C 1
ATOM 1639 O O . GLU A 1 200 ? -7.669 7.061 17.680 1.00 88.44 200 GLU A O 1
ATOM 1644 N N . SER A 1 201 ? -5.951 8.521 17.667 1.00 88.25 201 SER A N 1
ATOM 1645 C CA . SER A 1 201 ? -6.776 9.730 17.704 1.00 88.25 201 SER A CA 1
ATOM 1646 C C . SER A 1 201 ? -7.454 10.024 16.363 1.00 88.25 201 SER A C 1
ATOM 1648 O O . SER A 1 201 ? -8.600 10.475 16.348 1.00 88.25 201 SER A O 1
ATOM 1650 N N . ASN A 1 202 ? -6.781 9.721 15.248 1.00 92.31 202 ASN A N 1
ATOM 1651 C CA . ASN A 1 202 ? -7.165 10.167 13.905 1.00 92.31 202 ASN A CA 1
ATOM 1652 C C . ASN A 1 202 ? -7.479 9.019 12.929 1.00 92.31 202 ASN A C 1
ATOM 1654 O O . ASN A 1 202 ? -7.573 9.260 11.725 1.00 92.31 202 ASN A O 1
ATOM 1658 N N . LEU A 1 203 ? -7.669 7.779 13.405 1.00 94.31 203 LEU A N 1
ATOM 1659 C CA . LEU A 1 203 ? -7.929 6.621 12.533 1.00 94.31 203 LEU A CA 1
ATOM 1660 C C . LEU A 1 203 ? -9.043 6.887 11.511 1.00 94.31 203 LEU A C 1
ATOM 1662 O O . LEU A 1 203 ? -8.855 6.617 10.331 1.00 94.31 203 LEU A O 1
ATOM 1666 N N . GLY A 1 204 ? -10.171 7.467 11.930 1.00 93.44 204 GLY A N 1
ATOM 1667 C CA . GLY A 1 204 ? -11.281 7.776 11.022 1.00 93.44 204 GLY A CA 1
ATOM 1668 C C . GLY A 1 204 ? -10.898 8.723 9.874 1.00 93.44 204 GLY A C 1
ATOM 1669 O O . GLY A 1 204 ? -11.327 8.518 8.737 1.00 93.44 204 GLY A O 1
ATOM 1670 N N . GLU A 1 205 ? -10.046 9.720 10.134 1.00 93.69 205 GLU A N 1
ATOM 1671 C CA . GLU A 1 205 ? -9.532 10.622 9.096 1.00 93.69 205 GLU A CA 1
ATOM 1672 C C . GLU A 1 205 ? -8.604 9.872 8.133 1.00 93.69 205 GLU A C 1
ATOM 1674 O O . GLU A 1 205 ? -8.728 10.009 6.915 1.00 93.69 205 GLU A O 1
ATOM 1679 N N . TYR A 1 206 ? -7.711 9.031 8.660 1.00 95.38 206 TYR A N 1
ATOM 1680 C CA . TYR A 1 206 ? -6.820 8.206 7.845 1.00 95.38 206 TYR A CA 1
ATOM 1681 C C . TYR A 1 206 ? -7.583 7.228 6.950 1.00 95.38 206 TYR A C 1
ATOM 1683 O O . TYR A 1 206 ? -7.266 7.121 5.767 1.00 95.38 206 TYR A O 1
ATOM 1691 N N . LEU A 1 207 ? -8.614 6.568 7.483 1.00 95.75 207 LEU A N 1
ATOM 1692 C CA . LEU A 1 207 ? -9.486 5.671 6.723 1.00 95.75 207 LEU A CA 1
ATOM 1693 C C . LEU A 1 207 ? -10.231 6.422 5.614 1.00 95.75 207 LEU A C 1
ATOM 1695 O O . LEU A 1 207 ? -10.263 5.967 4.471 1.00 95.75 207 LEU A O 1
ATOM 1699 N N . THR A 1 208 ? -10.748 7.613 5.918 1.00 95.38 208 THR A N 1
ATOM 1700 C CA . THR A 1 208 ? -11.421 8.460 4.922 1.00 95.38 208 THR A CA 1
ATOM 1701 C C . THR A 1 208 ? -10.465 8.870 3.798 1.00 95.38 208 THR A C 1
ATOM 1703 O O . THR A 1 208 ? -10.836 8.808 2.626 1.00 95.38 208 THR A O 1
ATOM 1706 N N . LYS A 1 209 ? -9.214 9.239 4.119 1.00 95.19 209 LYS A N 1
ATOM 1707 C CA . LYS A 1 209 ? -8.194 9.623 3.121 1.00 95.19 209 LYS A CA 1
ATOM 1708 C C . LYS A 1 209 ? -7.920 8.516 2.109 1.00 95.19 209 LYS A C 1
ATOM 1710 O O . LYS A 1 209 ? -7.771 8.802 0.925 1.00 95.19 209 LYS A O 1
ATOM 1715 N N . ILE A 1 210 ? -7.878 7.265 2.561 1.00 96.94 210 ILE A N 1
ATOM 1716 C CA . ILE A 1 210 ? -7.633 6.103 1.695 1.00 96.94 210 ILE A CA 1
ATOM 1717 C C . ILE A 1 210 ? -8.913 5.550 1.046 1.00 96.94 210 ILE A C 1
ATOM 1719 O O . ILE A 1 210 ? -8.865 4.526 0.375 1.00 96.94 210 ILE A O 1
ATOM 1723 N N . GLY A 1 211 ? -10.047 6.239 1.197 1.00 95.06 211 GLY A N 1
ATOM 1724 C CA . GLY A 1 211 ? -11.293 5.931 0.494 1.00 95.06 211 GLY A CA 1
ATOM 1725 C C . GLY A 1 211 ? -12.255 5.008 1.241 1.00 95.06 211 GLY A C 1
ATOM 1726 O O . GLY A 1 211 ? 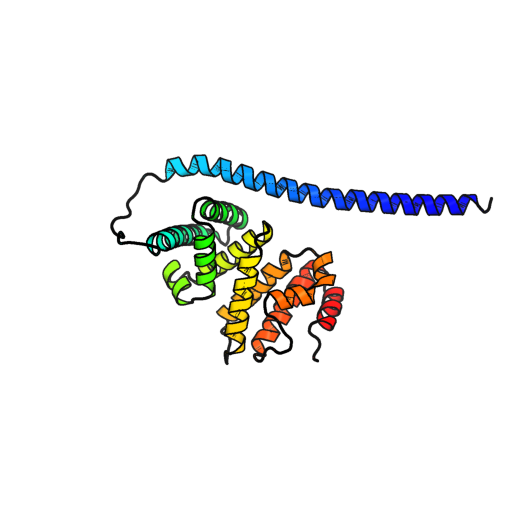-13.306 4.678 0.692 1.00 95.06 211 GLY A O 1
ATOM 1727 N N . PHE A 1 212 ? -11.954 4.606 2.479 1.00 95.12 212 PHE A N 1
ATOM 1728 C CA . PHE A 1 212 ? -12.896 3.820 3.273 1.00 95.12 212 PHE A CA 1
ATOM 1729 C C . PHE A 1 212 ? -14.093 4.672 3.705 1.00 95.12 212 PHE A C 1
ATOM 1731 O O . PHE A 1 212 ? -13.949 5.805 4.169 1.00 95.12 212 PHE A O 1
ATOM 1738 N N . SER A 1 213 ? -15.289 4.094 3.606 1.00 90.12 213 SER A N 1
ATOM 1739 C CA . SER A 1 213 ? -16.481 4.625 4.259 1.00 90.12 213 SER A CA 1
ATOM 1740 C C . SER A 1 213 ? -17.433 3.496 4.646 1.00 90.12 213 SER A C 1
ATOM 1742 O O . SER A 1 213 ? -17.547 2.491 3.942 1.00 90.12 213 SER A O 1
ATOM 1744 N N . ASN A 1 214 ? -18.228 3.707 5.694 1.00 85.19 214 ASN A N 1
ATOM 1745 C CA . ASN A 1 214 ? -19.270 2.747 6.082 1.00 85.19 214 ASN A CA 1
ATOM 1746 C C . ASN A 1 214 ? -20.367 2.590 5.006 1.00 85.19 214 ASN A C 1
ATOM 1748 O O . ASN A 1 214 ? -21.145 1.638 5.045 1.00 85.19 214 ASN A O 1
ATOM 1752 N N . LYS A 1 215 ? -20.402 3.480 4.004 1.00 88.88 215 LYS A N 1
ATOM 1753 C CA . LYS A 1 215 ? -21.341 3.457 2.874 1.00 88.88 215 LYS A CA 1
ATOM 1754 C C . LYS A 1 215 ? -20.832 2.687 1.652 1.00 88.88 215 LYS A C 1
ATOM 1756 O O . LYS A 1 215 ? -21.526 2.689 0.642 1.00 88.88 215 LYS A O 1
ATOM 1761 N N . LEU A 1 216 ? -19.655 2.053 1.720 1.00 91.88 216 LEU A N 1
ATOM 1762 C CA . LEU A 1 216 ? -19.194 1.169 0.644 1.00 91.88 216 LEU A CA 1
ATOM 1763 C C . LEU A 1 216 ? -20.257 0.091 0.365 1.00 91.88 216 LEU A C 1
ATOM 1765 O O . LEU A 1 216 ? -20.814 -0.511 1.292 1.00 91.88 216 LEU A O 1
ATOM 1769 N N . ASN A 1 217 ? -20.562 -0.107 -0.912 1.00 92.06 217 ASN A N 1
ATOM 1770 C CA . ASN A 1 217 ? -21.563 -1.053 -1.392 1.00 92.06 217 ASN A CA 1
ATOM 1771 C C . ASN A 1 217 ? -21.022 -2.483 -1.365 1.00 92.06 217 ASN A C 1
ATOM 1773 O O . ASN A 1 217 ? -21.765 -3.426 -1.090 1.00 92.06 217 ASN A O 1
ATOM 1777 N N . ASN A 1 218 ? -19.725 -2.649 -1.630 1.00 94.00 218 ASN A N 1
ATOM 1778 C CA . ASN A 1 218 ? -19.091 -3.957 -1.655 1.00 94.00 218 ASN A CA 1
ATOM 1779 C C . ASN A 1 218 ? -18.746 -4.427 -0.229 1.00 94.00 218 ASN A C 1
ATOM 1781 O O . ASN A 1 218 ? -17.925 -3.826 0.467 1.00 94.00 218 ASN A O 1
ATOM 1785 N N . LYS A 1 219 ? -19.371 -5.528 0.207 1.00 92.56 219 LYS A N 1
ATOM 1786 C CA . LYS A 1 219 ? -19.123 -6.124 1.527 1.00 92.56 219 LYS A CA 1
ATOM 1787 C C . LYS A 1 219 ? -17.730 -6.755 1.639 1.00 92.56 219 LYS A C 1
ATOM 1789 O O . LYS A 1 219 ? -17.074 -6.543 2.650 1.00 92.56 219 LYS A O 1
ATOM 1794 N N . GLU A 1 220 ? -17.260 -7.458 0.605 1.00 94.94 220 GLU A N 1
ATOM 1795 C CA . GLU A 1 220 ? -15.907 -8.044 0.588 1.00 94.94 220 GLU A CA 1
ATOM 1796 C C . GLU A 1 220 ? -14.850 -6.950 0.786 1.00 94.94 220 GLU A C 1
ATOM 1798 O O . GLU A 1 220 ? -13.907 -7.111 1.554 1.00 94.94 220 GLU A O 1
ATOM 1803 N N . LEU A 1 221 ? -15.052 -5.788 0.160 1.00 95.69 221 LEU A N 1
ATOM 1804 C CA . LEU A 1 221 ? -14.175 -4.631 0.319 1.00 95.69 221 LEU A CA 1
ATOM 1805 C C . LEU A 1 221 ? -14.123 -4.127 1.768 1.00 95.69 221 LEU A C 1
ATOM 1807 O O . LEU A 1 221 ? -13.041 -3.833 2.276 1.00 95.69 221 LEU A O 1
ATOM 1811 N N . LYS A 1 222 ? -15.275 -4.044 2.445 1.00 94.50 222 LYS A N 1
ATOM 1812 C CA . LYS A 1 222 ? -15.345 -3.668 3.866 1.00 94.50 222 LYS A CA 1
ATOM 1813 C C . LYS A 1 222 ? -14.589 -4.661 4.745 1.00 94.50 222 LYS A C 1
ATOM 1815 O O . LYS A 1 222 ? -13.812 -4.226 5.592 1.00 94.50 222 LYS A O 1
ATOM 1820 N N . ASP A 1 223 ? -14.765 -5.957 4.498 1.00 94.12 223 ASP A N 1
ATOM 1821 C CA . ASP A 1 223 ? -14.100 -7.020 5.258 1.00 94.12 223 ASP A CA 1
ATOM 1822 C C . ASP A 1 223 ? -12.567 -6.953 5.090 1.00 94.12 223 ASP A C 1
ATOM 1824 O O . ASP A 1 223 ? -11.829 -7.123 6.061 1.00 94.12 223 ASP A O 1
ATOM 1828 N N . ILE A 1 224 ? -12.069 -6.621 3.891 1.00 96.62 224 ILE A N 1
ATOM 1829 C CA . ILE A 1 224 ? -10.629 -6.408 3.646 1.00 96.62 224 ILE A CA 1
ATOM 1830 C C . ILE A 1 224 ? -10.093 -5.236 4.477 1.00 96.62 224 ILE A C 1
ATOM 1832 O O . ILE A 1 224 ? -9.025 -5.344 5.090 1.00 96.62 224 ILE A O 1
ATOM 1836 N N . PHE A 1 225 ? -10.819 -4.115 4.519 1.00 96.81 225 PHE A N 1
ATOM 1837 C CA . PHE A 1 225 ? -10.444 -2.963 5.344 1.00 96.81 225 PHE A CA 1
ATOM 1838 C C . PHE A 1 225 ? -10.447 -3.306 6.834 1.00 96.81 225 PHE A C 1
ATOM 1840 O O . PHE A 1 225 ? -9.467 -3.016 7.517 1.00 96.81 225 PHE A O 1
ATOM 1847 N N . ASP A 1 226 ? -11.502 -3.953 7.329 1.00 95.44 226 ASP A N 1
ATOM 1848 C CA . ASP A 1 226 ? -11.606 -4.364 8.732 1.00 95.44 226 ASP A CA 1
ATOM 1849 C C . ASP A 1 226 ? -10.418 -5.249 9.135 1.00 95.44 226 ASP A C 1
ATOM 1851 O O . ASP A 1 226 ? -9.671 -4.924 10.060 1.00 95.44 226 ASP A O 1
ATOM 1855 N N . GLN A 1 227 ? -10.145 -6.309 8.369 1.00 96.88 227 GLN A N 1
ATOM 1856 C CA . GLN A 1 227 ? -9.053 -7.234 8.674 1.00 96.88 227 GLN A CA 1
ATOM 1857 C C . GLN A 1 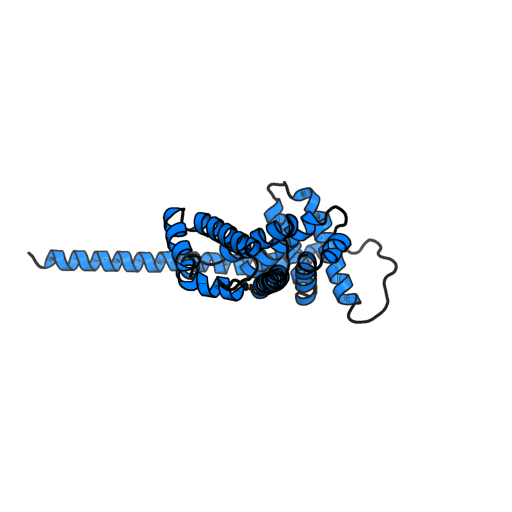227 ? -7.677 -6.562 8.615 1.00 96.88 227 GLN A C 1
ATOM 1859 O O . GLN A 1 227 ? -6.885 -6.692 9.553 1.00 96.88 227 GLN A O 1
ATOM 1864 N N . SER A 1 228 ? -7.381 -5.835 7.535 1.00 97.56 228 SER A N 1
ATOM 1865 C CA . SER A 1 228 ? -6.075 -5.183 7.352 1.00 97.56 228 SER A CA 1
ATOM 1866 C C . SER A 1 228 ? -5.793 -4.145 8.441 1.00 97.56 228 SER A C 1
ATOM 1868 O O . SER A 1 228 ? -4.686 -4.093 8.995 1.00 97.56 228 SER A O 1
ATOM 1870 N N . VAL A 1 229 ? -6.807 -3.367 8.829 1.00 97.19 229 VAL A N 1
ATOM 1871 C CA . VAL A 1 229 ? -6.703 -2.386 9.913 1.00 97.19 229 VAL A CA 1
ATOM 1872 C C . VAL A 1 229 ? -6.586 -3.090 11.262 1.00 97.19 229 VAL A C 1
ATOM 1874 O O . VAL A 1 229 ? -5.670 -2.769 12.022 1.00 97.19 229 VAL A O 1
ATOM 1877 N N . PHE A 1 230 ? -7.423 -4.092 11.546 1.00 96.56 230 PHE A N 1
ATOM 1878 C CA . PHE A 1 230 ? -7.369 -4.856 12.794 1.00 96.56 230 PHE A CA 1
ATOM 1879 C C . PHE A 1 230 ? -5.978 -5.449 13.027 1.00 96.56 230 PHE A C 1
ATOM 1881 O O . PHE A 1 230 ? -5.378 -5.237 14.083 1.00 96.56 230 PHE A O 1
ATOM 1888 N N . PHE A 1 231 ? -5.420 -6.176 12.057 1.00 97.25 231 PHE A N 1
ATOM 1889 C CA . PHE A 1 231 ? -4.115 -6.814 12.238 1.00 97.25 231 PHE A CA 1
ATOM 1890 C C . PHE A 1 231 ? -2.982 -5.793 12.367 1.00 97.25 231 PHE A C 1
ATOM 1892 O O . PHE A 1 231 ? -2.093 -5.977 13.203 1.00 97.25 231 PHE A O 1
ATOM 1899 N N . SER A 1 232 ? -3.045 -4.687 11.627 1.00 96.31 232 SER A N 1
ATOM 1900 C CA . SER A 1 232 ? -2.067 -3.601 11.738 1.00 96.31 232 SER A CA 1
ATOM 1901 C C . SER A 1 232 ? -2.099 -2.924 13.109 1.00 96.31 232 SER A C 1
ATOM 1903 O O . SER A 1 232 ? -1.052 -2.703 13.724 1.00 96.31 232 SER A O 1
ATOM 1905 N N . LEU A 1 233 ? -3.293 -2.634 13.630 1.00 95.69 233 LEU A N 1
ATOM 1906 C CA . LEU A 1 233 ? -3.477 -2.069 14.967 1.00 95.69 233 LEU A CA 1
ATOM 1907 C C . LEU A 1 233 ? -3.056 -3.055 16.055 1.00 95.69 233 LEU A C 1
ATOM 1909 O O . LEU A 1 233 ? -2.376 -2.662 17.001 1.00 95.69 233 LEU A O 1
ATOM 1913 N N . LYS A 1 234 ? -3.374 -4.343 15.894 1.00 96.25 234 LYS A N 1
ATOM 1914 C CA . LYS A 1 234 ? -2.992 -5.394 16.844 1.00 96.25 234 LYS A CA 1
ATOM 1915 C C . LYS A 1 234 ? -1.481 -5.463 17.025 1.00 96.25 234 LYS A C 1
ATOM 1917 O O . LYS A 1 234 ? -1.026 -5.636 18.154 1.00 96.25 234 LYS A O 1
ATOM 1922 N N . LEU A 1 235 ? -0.713 -5.311 15.946 1.00 93.62 235 LEU A N 1
ATOM 1923 C CA . LEU A 1 235 ? 0.750 -5.274 16.010 1.00 93.62 235 LEU A CA 1
ATOM 1924 C C . LEU A 1 235 ? 1.278 -4.044 16.767 1.00 93.62 235 LEU A C 1
ATOM 1926 O O . LEU A 1 235 ? 2.306 -4.149 17.428 1.00 93.62 235 LEU A O 1
ATOM 1930 N N . LYS A 1 236 ? 0.585 -2.899 16.701 1.00 93.06 236 LYS A N 1
ATOM 1931 C CA . LYS A 1 236 ? 0.998 -1.649 17.367 1.00 93.06 236 LYS A CA 1
ATOM 1932 C C . LYS A 1 236 ? 0.543 -1.542 18.823 1.00 93.06 236 LYS A C 1
ATOM 1934 O O . LYS A 1 236 ? 1.287 -1.044 19.660 1.00 93.06 236 LYS A O 1
ATOM 1939 N N . PHE A 1 237 ? -0.677 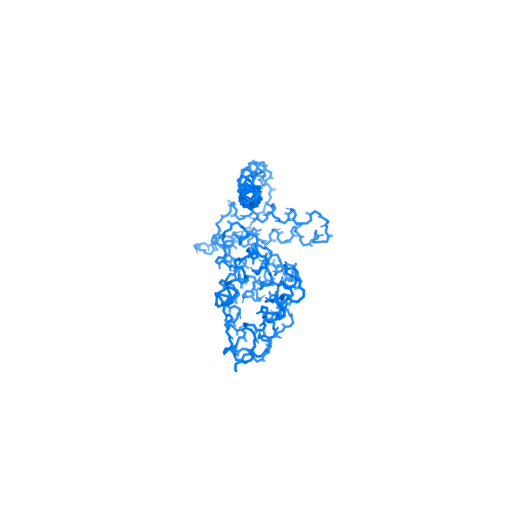-1.977 19.120 1.00 94.50 237 PHE A N 1
ATOM 1940 C CA . PHE A 1 237 ? -1.369 -1.681 20.380 1.00 94.50 237 PHE A CA 1
ATOM 1941 C C . PHE A 1 237 ? -1.741 -2.921 21.194 1.00 94.50 237 PHE A C 1
ATOM 1943 O O . PHE A 1 237 ? -2.205 -2.796 22.327 1.00 94.50 237 PHE A O 1
ATOM 1950 N N . GLY A 1 238 ? -1.578 -4.118 20.630 1.00 95.56 238 GLY A N 1
ATOM 1951 C CA . GLY A 1 238 ? -2.098 -5.347 21.214 1.00 95.56 238 GLY A CA 1
ATOM 1952 C C . GLY A 1 238 ? -3.599 -5.537 20.972 1.00 95.56 238 GLY A C 1
ATOM 1953 O O . GLY A 1 238 ? -4.304 -4.671 20.449 1.00 95.56 238 GLY A O 1
ATOM 1954 N N . ARG A 1 239 ? -4.094 -6.727 21.330 1.00 95.00 239 ARG A N 1
ATOM 1955 C CA . ARG A 1 239 ? -5.446 -7.189 20.976 1.00 95.00 239 ARG A CA 1
ATOM 1956 C C . ARG A 1 239 ? -6.556 -6.364 21.629 1.00 95.00 239 ARG A C 1
ATOM 1958 O O . ARG A 1 239 ? -7.460 -5.932 20.929 1.00 95.00 239 ARG A O 1
ATOM 1965 N N . GLU A 1 240 ? -6.492 -6.159 22.942 1.00 94.75 240 GLU A N 1
ATOM 1966 C CA . GLU A 1 240 ? -7.575 -5.519 23.705 1.00 94.75 240 GLU A CA 1
ATOM 1967 C C . GLU A 1 240 ? -7.829 -4.083 23.240 1.00 94.75 240 GLU A C 1
ATOM 1969 O O . GLU A 1 240 ? -8.955 -3.720 22.902 1.00 94.75 240 GLU A O 1
ATOM 1974 N N . LYS A 1 241 ? -6.757 -3.290 23.137 1.00 94.25 241 LYS A N 1
ATOM 1975 C CA . LYS A 1 241 ? -6.834 -1.905 22.672 1.00 94.25 241 LYS A CA 1
ATOM 1976 C C . LYS A 1 241 ? -7.302 -1.816 21.219 1.00 94.25 241 LYS A C 1
ATOM 1978 O O . LYS A 1 241 ? -8.111 -0.955 20.893 1.00 94.25 241 LYS A O 1
ATOM 1983 N N . THR A 1 242 ? -6.866 -2.744 20.367 1.00 95.25 242 THR A N 1
ATOM 1984 C CA . THR A 1 242 ? -7.347 -2.828 18.981 1.00 95.25 242 THR A CA 1
ATOM 1985 C C . THR A 1 242 ? -8.850 -3.052 18.918 1.00 95.25 242 THR A C 1
ATOM 1987 O O . THR A 1 242 ? -9.526 -2.318 18.210 1.00 95.25 242 THR A O 1
ATOM 1990 N N . SER A 1 243 ? -9.395 -3.999 19.686 1.00 94.12 243 SER A N 1
ATOM 1991 C CA . SER A 1 243 ? -10.842 -4.237 19.711 1.00 94.12 243 SER A CA 1
ATOM 1992 C C . SER A 1 243 ? -11.631 -2.985 20.110 1.00 94.12 243 SER A C 1
ATOM 1994 O O . SER A 1 243 ? -12.651 -2.688 19.493 1.00 94.12 243 SER A O 1
ATOM 1996 N N . ALA A 1 244 ? -11.144 -2.219 21.093 1.00 92.88 244 ALA A N 1
ATOM 1997 C CA . ALA A 1 244 ? -11.779 -0.968 21.511 1.00 92.88 244 ALA A CA 1
ATOM 1998 C C . ALA A 1 244 ? -11.731 0.115 20.417 1.00 92.88 244 ALA A C 1
ATOM 2000 O O . ALA A 1 244 ? -12.728 0.798 20.184 1.00 92.88 244 ALA A O 1
ATOM 2001 N N . ILE A 1 245 ? -10.596 0.252 19.720 1.00 92.38 245 ILE A N 1
ATOM 2002 C CA . ILE A 1 245 ? -10.450 1.184 18.592 1.00 92.38 245 ILE A CA 1
ATOM 2003 C C . ILE A 1 245 ? -11.378 0.774 17.444 1.00 92.38 245 ILE A C 1
ATOM 2005 O O . ILE A 1 245 ? -12.127 1.605 16.939 1.00 92.38 245 ILE A O 1
ATOM 2009 N N . MET A 1 246 ? -11.373 -0.502 17.055 1.00 92.88 246 MET A N 1
ATOM 2010 C CA . MET A 1 246 ? -12.187 -1.002 15.943 1.00 92.88 246 MET A CA 1
ATOM 2011 C C . MET A 1 246 ? -13.681 -0.805 16.198 1.00 92.88 246 MET A C 1
ATOM 2013 O O . MET A 1 246 ? -14.381 -0.312 15.318 1.00 92.88 246 MET A O 1
ATOM 2017 N N . ALA A 1 247 ? -14.155 -1.048 17.425 1.00 91.12 247 ALA A N 1
ATOM 2018 C CA . ALA A 1 247 ? -15.549 -0.809 17.802 1.00 91.12 247 ALA A CA 1
ATOM 2019 C C . ALA A 1 247 ? -16.002 0.652 17.615 1.00 91.12 247 ALA A C 1
ATOM 2021 O O . ALA A 1 247 ? -17.191 0.903 17.438 1.00 91.12 247 ALA A O 1
ATOM 2022 N N . LYS A 1 248 ? -15.084 1.627 17.628 1.00 88.56 248 LYS A N 1
ATOM 2023 C CA . LYS A 1 248 ? -15.406 3.045 17.404 1.00 88.56 248 LYS A CA 1
ATOM 2024 C C . LYS A 1 248 ? -15.608 3.393 15.924 1.00 88.56 248 LYS A C 1
ATOM 2026 O O . LYS A 1 248 ? -16.356 4.320 15.633 1.00 88.56 248 LYS A O 1
ATOM 2031 N N . TYR A 1 249 ? -14.924 2.705 15.009 1.00 85.62 249 TYR A N 1
ATOM 2032 C CA . TYR A 1 249 ? -14.847 3.109 13.596 1.00 85.62 249 TYR A CA 1
ATOM 2033 C C . TYR A 1 249 ? -15.478 2.109 12.618 1.00 85.62 249 TYR A C 1
ATOM 2035 O O . TYR A 1 249 ? -15.873 2.516 11.529 1.00 85.62 249 TYR A O 1
ATOM 2043 N N . PHE A 1 250 ? -15.603 0.841 13.013 1.00 83.69 250 PHE A N 1
ATOM 2044 C CA . PHE A 1 250 ? -16.135 -0.256 12.196 1.00 83.69 250 PHE A CA 1
ATOM 2045 C C . PHE A 1 250 ? -17.408 -0.884 12.781 1.00 83.69 250 PHE A C 1
ATOM 2047 O O . PHE A 1 250 ? -17.887 -1.878 12.247 1.00 83.69 250 PHE A O 1
ATOM 2054 N N . SER A 1 251 ? -17.964 -0.343 13.871 1.00 68.94 251 SER A N 1
ATOM 2055 C CA . SER A 1 251 ? -19.270 -0.806 14.349 1.00 68.94 251 SER A CA 1
ATOM 2056 C C . SER A 1 251 ? -20.357 -0.497 13.321 1.00 68.94 251 SER A C 1
ATOM 2058 O O . SER A 1 251 ? -20.370 0.583 12.723 1.00 68.94 251 SER A O 1
ATOM 2060 N N . ASP A 1 252 ? -21.250 -1.467 13.118 1.00 54.97 252 ASP A N 1
ATOM 2061 C CA . ASP A 1 252 ? -22.417 -1.326 12.255 1.00 54.97 252 ASP A CA 1
ATOM 2062 C C . ASP A 1 252 ? -23.239 -0.108 12.709 1.00 54.97 252 ASP A C 1
ATOM 2064 O O . ASP A 1 252 ? -23.695 -0.044 13.854 1.00 54.97 252 ASP A O 1
ATOM 2068 N N . ALA A 1 253 ? -23.382 0.870 11.813 1.00 42.31 253 ALA A N 1
ATOM 2069 C CA . ALA A 1 253 ? -24.380 1.929 11.926 1.00 42.31 253 ALA A CA 1
ATOM 2070 C C . ALA A 1 253 ? -25.710 1.447 11.341 1.00 42.31 253 ALA A C 1
ATOM 2072 O O . ALA A 1 253 ? -25.667 0.806 10.263 1.00 42.31 253 ALA A O 1
#

Nearest PDB structures (foldseek):
  8fiq-assembly1_A  TM=3.813E-01  e=1.159E-01  synthetic construct
  3j8c-assembly1_A  TM=2.449E-01  e=2.292E+00  Homo sapiens
  1v18-assembly1_A  TM=3.111E-01  e=6.572E+00  Mus musculus

Solvent-accessible surface area (backbone atoms only — not comparable to full-atom values): 14282 Å² total; per-residue (Å²): 124,79,67,64,60,58,57,54,53,53,51,52,54,51,51,54,55,52,51,53,57,56,55,62,52,51,62,59,48,53,54,54,48,52,55,52,50,52,55,55,50,54,58,58,54,48,69,63,54,63,76,68,67,84,76,79,88,85,82,87,89,86,84,79,74,78,56,58,60,49,48,51,38,47,49,52,54,32,52,52,46,68,67,44,56,87,37,65,86,43,93,61,27,71,60,54,50,50,56,51,50,51,52,52,45,74,72,51,62,50,69,49,39,51,48,50,39,47,37,32,69,77,32,70,68,45,16,36,74,57,42,46,96,45,23,66,53,43,37,55,50,28,49,51,48,35,41,54,39,32,70,78,69,49,42,61,66,44,34,53,47,43,23,53,50,42,63,56,51,41,74,41,94,72,80,52,73,66,62,48,50,52,51,28,52,46,50,25,43,60,56,64,70,50,56,70,75,56,43,75,76,40,42,68,60,55,39,46,63,34,51,54,56,96,79,58,75,24,62,71,60,50,52,42,51,52,51,25,49,48,56,39,38,28,75,75,60,34,63,71,55,28,54,60,54,44,57,74,76,68,53,89,126

Mean predicted aligned error: 12.69 Å

Secondary structure (DSSP, 8-state):
--SHHHHHHHHHHHHHHHHHHHHHHHHHHHHHHHHHHHHHHHHHHHHHHTTT------------SSHHHHHHHHHHHHHHHHHHGGGTTSTTHHHHHHHHHHHHHHHS-HHHHHHHHHHHHH-HHHHHHHHGGGHHHHHHHHHHHHHHHHHTT--HHHHHHHHHHHHHHHT-S---HHHHHHHHHHHHHHHHTS-HHHHHHHHHHHHHHTT--TT-S-HHHHHHHHHHHHHHHHHHH-HHHHHHHHHHHSS--